Protein AF-S8E9U6-F1 (afdb_monomer_lite)

Radius of gyration: 50.89 Å; chains: 1; bounding box: 115×40×138 Å

Sequence (188 aa):
MSPLFQQHELAPTPMYNSGCGHLYCKDCIESYHLRDPNAGCPTCRAPLMLHYTPSHASATPYTTPRTLPITSFIHNIYATTEADASDRDLQDALSSYALQMPERRALESARQKLHLMNDMQEMLLRENKFNAAVLENLTSQLDVASKALRQVQKHHAQEQEDLAKRIADREHMEAVFSAAQSEMIIRL

Organism: Fomitopsis schrenkii (NCBI:txid2126942)

Secondary structure (DSSP, 8-state):
---SSPPPSS-PPEEEBTTT--EEEHHHHHHHHHH-TT---TTT-----B-------------------HHHHHHHHHHHHTT-HHHHHHHHHHHHHHHHHHHHHHHHHHHHHHHHHHHHHHHHHHHHHHHHHHHHHHHHHHHHHHHHHHHHHHHHHHHHHHHHHHHHHHHHHHHHHHHHHHHHHHT-

Foldseek 3Di:
DDPLDDDDPDDADWWAFPQPGDIDGPVSVVVVCVVPVQQADPVPSGHRPTDDDDDDDDDDDDDDDDDDPPVVVVVVVVVVVVPPVVVVVVVVVVVVVVVCVVVVVVVVVVVVVVVVVVVVVVVVVVVVVVVVVVVVVVVVVVVVVVVVVVVVVVVVVVVVVVVVVVVVVVVVVVVVVVVVVVVVVVVD

pLDDT: mean 77.79, std 20.18, range [31.48, 98.38]

InterPro domains:
  IPR001841 Zinc finger, RING-type [PS50089] (20-45)
  IPR013083 Zinc finger, RING/FYVE/PHD-type [G3DSA:3.30.40.10] (16-53)
  IPR017907 Zinc finger, RING-type, conserved site [PS00518] (20-29)
  IPR018957 Zinc finger, C3HC4 RING-type [PF00097] (18-44)

Structure (mmCIF, N/CA/C/O backbone):
data_AF-S8E9U6-F1
#
_entry.id   AF-S8E9U6-F1
#
loop_
_atom_site.group_PDB
_atom_site.id
_atom_site.type_symbol
_atom_site.label_atom_id
_atom_sit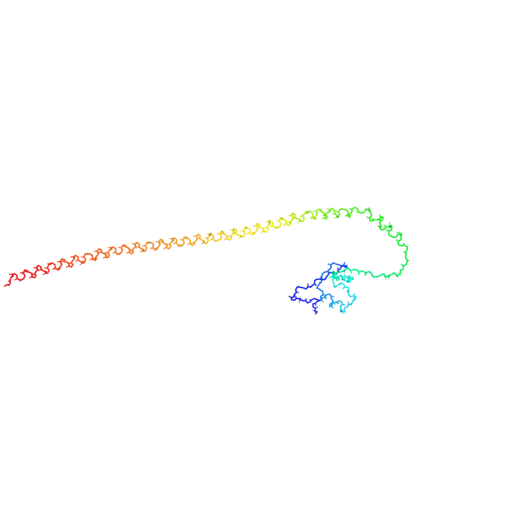e.label_alt_id
_atom_site.label_comp_id
_atom_site.label_asym_id
_atom_site.label_entity_id
_atom_site.label_seq_id
_atom_site.pdbx_PDB_ins_code
_atom_site.Cartn_x
_atom_site.Cartn_y
_atom_site.Cartn_z
_atom_site.occupancy
_atom_site.B_iso_or_equiv
_atom_site.auth_seq_id
_atom_site.auth_comp_id
_atom_site.auth_asym_id
_atom_site.auth_atom_id
_atom_site.pdbx_PDB_model_num
ATOM 1 N N . MET A 1 1 ? -51.393 -24.220 19.233 1.00 41.97 1 MET A N 1
ATOM 2 C CA . MET A 1 1 ? -51.333 -23.282 20.372 1.00 41.97 1 MET A CA 1
ATOM 3 C C . MET A 1 1 ? -50.803 -21.967 19.843 1.00 41.97 1 MET A C 1
ATOM 5 O O . MET A 1 1 ? -49.676 -21.946 19.371 1.00 41.97 1 MET A O 1
ATOM 9 N N . SER A 1 2 ? -51.626 -20.920 19.805 1.00 50.81 2 SER A N 1
ATOM 10 C CA . SER A 1 2 ? -51.162 -19.595 19.378 1.00 50.81 2 SER A CA 1
ATOM 11 C C . SER A 1 2 ? -50.209 -19.034 20.439 1.00 50.81 2 SER A C 1
ATOM 13 O O . SER A 1 2 ? -50.498 -19.209 21.626 1.00 50.81 2 SER A O 1
ATOM 15 N N . PRO A 1 3 ? -49.090 -18.394 20.063 1.00 58.03 3 PRO A N 1
ATOM 16 C CA . PRO A 1 3 ? -48.234 -17.730 21.036 1.00 58.03 3 PRO A CA 1
ATOM 17 C C . PRO A 1 3 ? -49.051 -16.665 21.780 1.00 58.03 3 PRO A C 1
ATOM 19 O O . PRO A 1 3 ? -49.830 -15.936 21.165 1.00 58.03 3 PRO A O 1
ATOM 22 N N . LEU A 1 4 ? -48.899 -16.608 23.108 1.00 59.25 4 LEU A N 1
ATOM 23 C CA . LEU A 1 4 ? -49.615 -15.658 23.973 1.00 59.25 4 LEU A CA 1
ATOM 24 C C . LEU A 1 4 ? -49.301 -14.194 23.626 1.00 59.25 4 LEU A C 1
ATOM 26 O O . LEU A 1 4 ? -50.107 -13.321 23.927 1.00 59.25 4 LEU A O 1
ATOM 30 N N . PHE A 1 5 ? -48.169 -13.938 22.964 1.00 66.38 5 PHE A N 1
ATOM 31 C CA . PHE A 1 5 ? -47.710 -12.607 22.586 1.00 66.38 5 PHE A CA 1
ATOM 32 C C . PHE A 1 5 ? -47.215 -12.609 21.136 1.00 66.38 5 PHE A C 1
ATOM 34 O O . PHE A 1 5 ? -46.463 -13.500 20.734 1.00 66.38 5 PHE A O 1
ATOM 41 N N . GLN A 1 6 ? -47.667 -11.633 20.346 1.00 66.19 6 GLN A N 1
ATOM 42 C CA . GLN A 1 6 ? -47.215 -11.427 18.968 1.00 66.19 6 GLN A CA 1
ATOM 43 C C . GLN A 1 6 ? -45.927 -10.592 18.958 1.00 66.19 6 GLN A C 1
ATOM 45 O O . GLN A 1 6 ? -45.720 -9.745 19.826 1.00 66.19 6 GLN A O 1
ATOM 50 N N . GLN A 1 7 ? -45.045 -10.835 17.985 1.00 66.38 7 GLN A N 1
ATOM 51 C CA . GLN A 1 7 ? -43.898 -9.956 17.750 1.00 66.38 7 GLN A CA 1
ATOM 52 C C . GLN A 1 7 ? -44.392 -8.641 17.137 1.00 66.38 7 GLN A C 1
ATOM 54 O O . GLN A 1 7 ? -45.107 -8.658 16.138 1.00 66.38 7 GLN A O 1
ATOM 59 N N . HIS A 1 8 ? -44.009 -7.516 17.739 1.00 63.91 8 HIS A N 1
ATOM 60 C CA . HIS A 1 8 ? -44.293 -6.180 17.217 1.00 63.91 8 HIS A CA 1
ATOM 61 C C . HIS A 1 8 ? -43.094 -5.681 16.395 1.00 63.91 8 HIS A C 1
ATOM 63 O O . HIS A 1 8 ? -41.955 -5.794 16.843 1.00 63.91 8 HIS A O 1
ATOM 69 N N . GLU A 1 9 ? -43.342 -5.120 15.207 1.00 62.09 9 GLU A N 1
ATOM 70 C CA . GLU A 1 9 ? -42.299 -4.554 14.326 1.00 62.09 9 GLU A CA 1
ATOM 71 C C . GLU A 1 9 ? -41.737 -3.212 14.838 1.00 62.09 9 GLU A C 1
ATOM 73 O O . GLU A 1 9 ? -40.633 -2.814 14.473 1.00 62.09 9 GLU A O 1
ATOM 78 N N . LEU A 1 10 ? -42.478 -2.519 15.708 1.00 65.75 10 LEU A N 1
ATOM 79 C CA . LEU A 1 10 ? -42.097 -1.248 16.330 1.00 65.75 10 LEU A CA 1
ATOM 80 C C . LEU A 1 10 ? -41.843 -1.443 17.825 1.00 65.75 10 LEU A C 1
ATOM 82 O O . LEU A 1 10 ? -42.477 -2.298 18.438 1.00 65.75 10 LEU A O 1
ATOM 86 N N . ALA A 1 11 ? -40.959 -0.622 18.409 1.00 62.78 11 ALA A N 1
ATOM 87 C CA . ALA A 1 11 ? -40.662 -0.625 19.843 1.00 62.78 11 ALA A CA 1
ATOM 88 C C . ALA A 1 11 ? -41.959 -0.399 20.650 1.00 62.78 11 ALA A C 1
ATOM 90 O O . ALA A 1 11 ? -42.477 0.721 20.678 1.00 62.78 11 ALA A O 1
ATOM 91 N N . PRO A 1 12 ? -42.520 -1.447 21.272 1.00 70.00 12 PRO A N 1
ATOM 92 C CA . PRO A 1 12 ? -43.845 -1.372 21.860 1.00 70.00 12 PRO A CA 1
ATOM 93 C C . PRO A 1 12 ? -43.785 -0.639 23.198 1.00 70.00 12 PRO A C 1
ATOM 95 O O . PRO A 1 12 ? -42.792 -0.724 23.923 1.00 70.00 12 PRO A O 1
ATOM 98 N N . THR A 1 13 ? -44.859 0.064 23.557 1.00 75.75 13 THR A N 1
ATOM 99 C CA . THR A 1 13 ? -44.927 0.750 24.850 1.00 75.75 13 THR A CA 1
ATOM 100 C C . THR A 1 13 ? -44.944 -0.287 25.977 1.00 75.75 13 THR A C 1
ATOM 102 O O . THR A 1 13 ? -45.856 -1.124 26.013 1.00 75.75 13 THR A O 1
ATOM 105 N N . PRO A 1 14 ? -43.959 -0.271 26.892 1.00 81.19 14 PRO A N 1
ATOM 106 C CA . PRO A 1 14 ? -43.935 -1.213 27.994 1.00 81.19 14 PRO A CA 1
ATOM 107 C C . PRO A 1 14 ? -44.959 -0.806 29.062 1.00 81.19 14 PRO A C 1
ATOM 109 O O . PRO A 1 14 ? -45.086 0.365 29.414 1.00 81.19 14 PRO A O 1
ATOM 112 N N . MET A 1 15 ? -45.673 -1.786 29.602 1.00 78.75 15 MET A N 1
ATOM 113 C CA . MET A 1 15 ? -46.541 -1.674 30.765 1.00 78.75 15 MET A CA 1
ATOM 114 C C . MET A 1 15 ? -45.994 -2.523 31.899 1.00 78.75 15 MET A C 1
ATOM 116 O O . MET A 1 15 ? -45.644 -3.687 31.713 1.00 78.75 15 MET A O 1
ATOM 120 N N . TYR A 1 16 ? -45.966 -1.937 33.086 1.00 78.69 16 TYR A N 1
ATOM 121 C CA . TYR A 1 16 ? -45.485 -2.567 34.305 1.00 78.69 16 TYR A CA 1
ATOM 122 C C . TYR A 1 16 ? -46.663 -2.866 35.235 1.00 78.69 16 TYR A C 1
ATOM 124 O O . TYR A 1 16 ? -47.451 -1.968 35.539 1.00 78.69 16 TYR A O 1
ATOM 132 N N . ASN A 1 17 ? -46.788 -4.113 35.700 1.00 80.69 17 ASN A N 1
ATOM 133 C CA . ASN A 1 17 ? -47.744 -4.450 36.756 1.00 80.69 17 ASN A CA 1
ATOM 134 C C . ASN A 1 17 ? -47.101 -4.228 38.131 1.00 80.69 17 ASN A C 1
ATOM 136 O O . ASN A 1 17 ? -46.227 -5.000 38.536 1.00 80.69 17 ASN A O 1
ATOM 140 N N . SER A 1 18 ? -47.571 -3.229 38.881 1.00 73.62 18 SER A N 1
ATOM 141 C CA . SER A 1 18 ? -47.045 -2.923 40.218 1.00 73.62 18 SER A CA 1
ATOM 142 C C . SER A 1 18 ? -47.360 -3.992 41.262 1.00 73.62 18 SER A C 1
ATOM 144 O O . SER A 1 18 ? -46.660 -4.076 42.265 1.00 73.62 18 SER A O 1
ATOM 146 N N . GLY A 1 19 ? -48.345 -4.859 41.008 1.00 74.00 19 GLY A N 1
ATOM 147 C CA . GLY A 1 19 ? -48.675 -5.972 41.898 1.00 74.00 19 GLY A CA 1
ATOM 148 C C . GLY A 1 19 ? -47.674 -7.132 41.868 1.00 74.00 19 GLY A C 1
ATOM 149 O O . GLY A 1 19 ? -47.680 -7.953 42.781 1.00 74.00 19 GLY A O 1
ATOM 150 N N . CYS A 1 20 ? -46.831 -7.245 40.832 1.00 82.50 20 CYS A N 1
ATOM 151 C CA . CYS A 1 20 ? -45.906 -8.381 40.702 1.00 82.50 20 CYS A CA 1
ATOM 152 C C . CYS A 1 20 ? -44.569 -8.094 40.010 1.00 82.50 20 CYS A C 1
ATOM 154 O O . CYS A 1 20 ? -43.768 -9.010 39.863 1.00 82.50 20 CYS A O 1
ATOM 156 N N . GLY A 1 21 ? -44.329 -6.874 39.533 1.00 79.44 21 GLY A N 1
ATOM 157 C CA . GLY A 1 21 ? -43.043 -6.498 38.946 1.00 79.44 21 GLY A CA 1
ATOM 158 C C . GLY A 1 21 ? -42.799 -6.959 37.507 1.00 79.44 21 GLY A C 1
ATOM 159 O O . GLY A 1 21 ? -41.692 -6.809 36.998 1.00 79.44 21 GLY A O 1
ATOM 160 N N . HIS A 1 22 ? -43.807 -7.518 36.835 1.00 84.44 22 HIS A N 1
ATOM 161 C CA . HIS A 1 22 ? -43.655 -8.032 35.474 1.00 84.44 22 HIS A CA 1
ATOM 162 C C . HIS A 1 22 ? -43.947 -6.955 34.422 1.00 84.44 22 HIS A C 1
ATOM 164 O O . HIS A 1 22 ? -44.848 -6.128 34.595 1.00 84.44 22 HIS A O 1
ATOM 170 N N . LEU A 1 23 ? -43.182 -7.001 33.328 1.00 83.12 23 LEU A N 1
ATOM 171 C CA . LEU A 1 23 ? -43.248 -6.063 32.211 1.00 83.12 23 LEU A CA 1
ATOM 172 C C . LEU A 1 23 ? -43.884 -6.726 30.984 1.00 83.12 23 LEU A C 1
ATOM 174 O O . LEU A 1 23 ? -43.508 -7.837 30.611 1.00 83.12 23 LEU A O 1
ATOM 178 N N . TYR A 1 24 ? -44.806 -6.023 30.335 1.00 83.62 24 TYR A N 1
ATOM 179 C CA . TYR A 1 24 ? -45.533 -6.483 29.153 1.00 83.62 24 TYR A CA 1
ATOM 180 C C . TYR A 1 24 ? -45.583 -5.392 28.090 1.00 83.62 24 TYR A C 1
ATOM 182 O O . TYR A 1 24 ? -45.435 -4.218 28.405 1.00 83.62 24 TYR A O 1
ATOM 190 N N . CYS A 1 25 ? -45.859 -5.740 26.835 1.00 83.19 25 CYS A N 1
ATOM 191 C CA . CYS A 1 25 ? -46.352 -4.732 25.896 1.00 83.19 25 CYS A CA 1
ATOM 192 C C . CYS A 1 25 ? -47.770 -4.326 26.278 1.00 83.19 25 CYS A C 1
ATOM 194 O O . CYS A 1 25 ? -48.583 -5.190 26.617 1.00 83.19 25 CYS A O 1
ATOM 196 N N . LYS A 1 26 ? -48.073 -3.036 26.135 1.00 81.50 26 LYS A N 1
ATOM 197 C CA . LYS A 1 26 ? -49.412 -2.481 26.331 1.00 81.50 26 LYS A CA 1
ATOM 198 C C . LYS A 1 26 ? -50.490 -3.250 25.561 1.00 81.50 26 LYS A C 1
ATOM 200 O O . LYS A 1 26 ? -51.396 -3.809 26.167 1.00 81.50 26 LYS A O 1
ATOM 205 N N . ASP A 1 27 ? -50.336 -3.368 24.247 1.00 79.62 27 ASP A N 1
ATOM 206 C CA . ASP A 1 27 ? -51.357 -3.979 23.385 1.00 79.62 27 ASP A CA 1
ATOM 207 C C . ASP A 1 27 ? -51.559 -5.475 23.699 1.00 79.62 27 ASP A C 1
ATOM 209 O O . ASP A 1 27 ? -52.668 -6.015 23.660 1.00 79.62 27 ASP A O 1
ATOM 213 N N . CYS A 1 28 ? -50.477 -6.156 24.085 1.00 82.56 28 CYS A N 1
ATOM 214 C CA . CYS A 1 28 ? -50.496 -7.554 24.505 1.00 82.56 28 CYS A CA 1
ATOM 215 C C . CYS A 1 28 ? -51.238 -7.767 25.828 1.00 82.56 28 CYS A C 1
ATOM 217 O O . CYS A 1 28 ? -52.019 -8.710 25.945 1.00 82.56 28 CYS A O 1
ATOM 219 N N . ILE A 1 29 ? -51.006 -6.918 26.834 1.00 83.31 29 ILE A N 1
ATOM 220 C CA . ILE A 1 29 ? -51.677 -7.076 28.128 1.00 83.31 29 ILE A CA 1
ATOM 221 C C . ILE A 1 29 ? -53.138 -6.618 28.066 1.00 83.31 29 ILE A C 1
ATOM 223 O O . ILE A 1 29 ? -53.997 -7.254 28.673 1.00 83.31 29 ILE A O 1
ATOM 227 N N . GLU A 1 30 ? -53.445 -5.588 27.271 1.00 81.38 30 GLU A N 1
ATOM 228 C CA . GLU A 1 30 ? -54.819 -5.143 27.020 1.00 81.38 30 GLU A CA 1
ATOM 229 C C . GLU A 1 30 ? -55.620 -6.226 26.279 1.00 81.38 30 GLU A C 1
ATOM 231 O O . GLU A 1 30 ? -56.712 -6.590 26.715 1.00 81.38 30 GLU A O 1
ATOM 236 N N . SER A 1 31 ? -55.066 -6.833 25.222 1.00 81.25 31 SER A N 1
ATOM 237 C CA . SER A 1 31 ? -55.732 -7.934 24.505 1.00 81.25 31 SER A CA 1
ATOM 238 C C . SER A 1 31 ? -55.901 -9.201 25.351 1.00 81.25 31 SER A C 1
ATOM 240 O O . SER A 1 31 ? -56.904 -9.903 25.204 1.00 81.25 31 SER A O 1
ATOM 242 N N . TYR A 1 32 ? -54.967 -9.484 26.262 1.00 83.12 32 TYR A N 1
ATOM 243 C CA . TYR A 1 32 ? -55.097 -10.562 27.242 1.00 83.12 32 TYR A CA 1
ATOM 244 C C . TYR A 1 32 ? -56.232 -10.285 28.242 1.00 83.12 32 TYR A C 1
ATOM 246 O O . TYR A 1 32 ? -57.100 -11.135 28.435 1.00 83.12 32 TYR A O 1
ATOM 254 N N . HIS A 1 33 ? -56.285 -9.076 28.809 1.00 79.81 33 HIS A N 1
ATOM 255 C CA . HIS A 1 33 ? -57.324 -8.672 29.763 1.00 79.81 33 HIS A CA 1
ATOM 256 C C . HIS A 1 33 ? -58.719 -8.591 29.119 1.00 79.81 33 HIS A C 1
ATOM 258 O O . HIS A 1 33 ? -59.725 -8.868 29.770 1.00 79.81 33 HIS A O 1
ATOM 264 N N . LEU A 1 34 ? -58.806 -8.232 27.835 1.00 78.50 34 LEU A N 1
ATOM 265 C CA . LEU A 1 34 ? -60.071 -8.234 27.092 1.00 78.50 34 LEU A CA 1
ATOM 266 C C . LEU A 1 34 ? -60.651 -9.644 26.914 1.00 78.50 34 LEU A C 1
ATOM 268 O O . LEU A 1 34 ? -61.867 -9.787 26.809 1.00 78.50 34 LEU A O 1
ATOM 272 N N . ARG A 1 35 ? -59.806 -10.683 26.874 1.00 80.69 35 ARG A N 1
ATOM 273 C CA . ARG A 1 35 ? -60.263 -12.078 26.772 1.00 80.69 35 ARG A CA 1
ATOM 274 C C . ARG A 1 35 ? -60.741 -12.629 28.108 1.00 80.69 35 ARG A C 1
ATOM 276 O O . ARG A 1 35 ? -61.691 -13.405 28.119 1.00 80.69 35 ARG A O 1
ATOM 283 N N . ASP A 1 36 ? -60.091 -12.244 29.202 1.00 78.38 36 ASP A N 1
ATOM 284 C CA . ASP A 1 36 ? -60.484 -12.647 30.549 1.00 78.38 36 ASP A CA 1
ATOM 285 C C . ASP A 1 36 ? -60.146 -11.543 31.572 1.00 78.38 36 ASP A C 1
ATOM 287 O O . ASP A 1 36 ? -58.989 -11.412 31.988 1.00 78.38 36 ASP A O 1
ATOM 291 N N . PRO A 1 37 ? -61.154 -10.761 32.014 1.00 74.94 37 PRO A N 1
ATOM 292 C CA . PRO A 1 37 ? -60.969 -9.683 32.984 1.00 74.94 37 PRO A CA 1
ATOM 293 C C . PRO A 1 37 ? -60.481 -10.150 34.360 1.00 74.94 37 PRO A C 1
ATOM 295 O O . PRO A 1 37 ? -60.007 -9.336 35.147 1.00 74.94 37 PRO A O 1
ATOM 298 N N . ASN A 1 38 ? -60.599 -11.447 34.662 1.00 75.94 38 ASN A N 1
ATOM 299 C CA . ASN A 1 38 ? -60.242 -12.023 35.955 1.00 75.94 38 ASN A CA 1
ATOM 300 C C . ASN A 1 38 ? -58.946 -12.847 35.908 1.00 75.94 38 ASN A C 1
ATOM 302 O O . ASN A 1 38 ? -58.520 -13.365 36.940 1.00 75.94 38 ASN A O 1
ATOM 306 N N . ALA A 1 39 ? -58.293 -12.966 34.746 1.00 75.38 39 ALA A N 1
ATOM 307 C CA . ALA A 1 39 ? -57.132 -13.843 34.572 1.00 75.38 39 ALA A CA 1
ATOM 308 C C . ALA A 1 39 ? -55.866 -13.384 35.317 1.00 75.38 39 ALA A C 1
ATOM 310 O O . ALA A 1 39 ? -54.894 -14.142 35.409 1.00 75.38 39 ALA A O 1
ATOM 311 N N . GLY A 1 40 ? -55.863 -12.162 35.857 1.00 80.38 40 GLY A N 1
ATOM 312 C CA . GLY A 1 40 ? -54.707 -11.589 36.534 1.00 80.38 40 GLY A CA 1
ATOM 313 C C . GLY A 1 40 ? -53.472 -11.546 35.629 1.00 80.38 40 GLY A C 1
ATOM 314 O O . GLY A 1 40 ? -53.541 -11.588 34.405 1.00 80.38 40 GLY A O 1
ATOM 315 N N . CYS A 1 41 ? -52.306 -11.440 36.243 1.00 84.12 41 CYS A N 1
ATOM 316 C CA . CYS A 1 41 ? -51.018 -11.425 35.572 1.00 84.12 41 CYS A CA 1
ATOM 317 C C . CYS A 1 41 ? -50.782 -12.721 34.761 1.00 84.12 41 CYS A C 1
ATOM 319 O O . CYS A 1 41 ? -50.813 -13.802 35.351 1.00 84.12 41 CYS A O 1
ATOM 321 N N . PRO A 1 42 ? -50.452 -12.659 33.456 1.00 82.81 42 PRO A N 1
ATOM 322 C CA . PRO A 1 42 ? -50.154 -13.853 32.657 1.00 82.81 42 PRO A CA 1
ATOM 323 C C . PRO A 1 42 ? -49.015 -14.710 33.226 1.00 82.81 42 PRO A C 1
ATOM 325 O O . PRO A 1 42 ? -48.993 -15.923 33.034 1.00 82.81 42 PRO A O 1
ATOM 328 N N . THR A 1 43 ? -48.065 -14.083 33.927 1.00 82.69 43 THR A N 1
ATOM 329 C CA . THR A 1 43 ? -46.874 -14.763 34.453 1.00 82.69 43 THR A CA 1
ATOM 330 C C . THR A 1 43 ? -47.117 -15.392 35.824 1.00 82.69 43 THR A C 1
ATOM 332 O O . THR A 1 43 ? -46.652 -16.497 36.082 1.00 82.69 43 THR A O 1
ATOM 335 N N . CYS A 1 44 ? -47.832 -14.706 36.719 1.00 82.38 44 CYS A N 1
ATOM 336 C CA . CYS A 1 44 ? -47.936 -15.119 38.125 1.00 82.38 44 CYS A CA 1
ATOM 337 C C . CYS A 1 44 ? -49.350 -15.045 38.715 1.00 82.38 44 CYS A C 1
ATOM 339 O O . CYS A 1 44 ? -49.519 -15.265 39.910 1.00 82.38 44 CYS A O 1
ATOM 341 N N . ARG A 1 45 ? -50.361 -14.710 37.904 1.00 82.75 45 ARG A N 1
ATOM 342 C CA . ARG A 1 45 ? -51.786 -14.587 38.272 1.00 82.75 45 ARG A CA 1
ATOM 343 C C . ARG A 1 45 ? -52.113 -13.577 39.377 1.00 82.75 45 ARG A C 1
ATOM 345 O O . ARG A 1 45 ? -53.252 -13.514 39.826 1.00 82.75 45 ARG A O 1
ATOM 352 N N . ALA A 1 46 ? -51.149 -12.756 39.792 1.00 80.44 46 ALA A N 1
ATOM 353 C CA . ALA A 1 46 ? -51.395 -11.633 40.691 1.00 80.44 46 ALA A CA 1
ATOM 354 C C . ALA A 1 46 ? -52.400 -10.641 40.069 1.00 80.44 46 ALA A C 1
ATOM 356 O O . ALA A 1 46 ? -52.437 -10.523 38.840 1.00 80.44 46 ALA A O 1
ATOM 357 N N . PRO A 1 47 ? -53.180 -9.896 40.872 1.00 76.56 47 PRO A N 1
ATOM 358 C CA . PRO A 1 47 ? -54.074 -8.863 40.360 1.00 76.56 47 PRO A CA 1
ATOM 359 C C . PRO A 1 47 ? -53.333 -7.878 39.447 1.00 76.56 47 PRO A C 1
ATOM 361 O O . PRO A 1 47 ? -52.191 -7.494 39.718 1.00 76.56 47 PRO A O 1
ATOM 364 N N . LEU A 1 48 ? -53.970 -7.485 38.344 1.00 71.00 48 LEU A N 1
ATOM 365 C CA . LEU A 1 48 ? -53.421 -6.486 37.432 1.00 71.00 48 LEU A CA 1
ATOM 366 C C . LEU A 1 48 ? -53.688 -5.094 38.011 1.00 71.00 48 LEU A C 1
ATOM 368 O O . LEU A 1 48 ? -54.786 -4.560 37.891 1.00 71.00 48 LEU A O 1
ATOM 372 N N . MET A 1 49 ? -52.674 -4.515 38.651 1.00 67.94 49 MET A N 1
ATOM 373 C CA . MET A 1 49 ? -52.660 -3.112 39.069 1.00 67.94 49 MET A CA 1
ATOM 374 C C . MET A 1 49 ? -51.825 -2.343 38.046 1.00 67.94 49 MET A C 1
ATOM 376 O O . MET A 1 49 ? -50.616 -2.159 38.187 1.00 67.94 49 MET A O 1
ATOM 380 N N . LEU A 1 50 ? -52.468 -1.980 36.936 1.00 62.88 50 LEU A N 1
ATOM 381 C CA . LEU A 1 50 ? -51.823 -1.251 35.850 1.00 62.88 50 LEU A CA 1
ATOM 382 C C . LEU A 1 50 ? -51.835 0.243 36.179 1.00 62.88 50 LEU A C 1
ATOM 384 O O . LEU A 1 50 ? -52.889 0.878 36.177 1.00 62.88 50 LEU A O 1
ATOM 388 N N . HIS A 1 51 ? -50.663 0.827 36.428 1.00 53.97 51 HIS A N 1
ATOM 389 C CA . HIS A 1 51 ? -50.537 2.279 36.432 1.00 53.97 51 HIS A CA 1
ATOM 390 C C . HIS A 1 51 ? -50.420 2.759 34.989 1.00 53.97 51 HIS A C 1
ATOM 392 O O . HIS A 1 51 ? -49.381 2.621 34.346 1.00 53.97 51 HIS A O 1
ATOM 398 N N . TYR A 1 52 ? -51.500 3.344 34.484 1.00 44.16 52 TYR A N 1
ATOM 399 C CA . TYR A 1 52 ? -51.388 4.294 33.390 1.00 44.16 52 TYR A CA 1
ATOM 400 C C . TYR A 1 52 ? -50.604 5.492 33.929 1.00 44.16 52 TYR A C 1
ATOM 402 O O . TYR A 1 52 ? -51.005 6.093 34.923 1.00 44.16 52 TYR A O 1
ATOM 410 N N . THR A 1 53 ? -49.495 5.850 33.292 1.00 37.34 53 THR A N 1
ATOM 411 C CA . THR A 1 53 ? -48.854 7.144 33.532 1.00 37.34 53 THR A CA 1
ATOM 412 C C . THR A 1 53 ? -49.342 8.150 32.491 1.00 37.34 53 THR A C 1
ATOM 414 O O . THR A 1 53 ? -48.726 8.273 31.431 1.00 37.34 53 THR A O 1
ATOM 417 N N . PRO A 1 54 ? -50.404 8.923 32.755 1.00 35.34 54 PRO A N 1
ATOM 418 C CA . PRO A 1 54 ? -50.475 10.291 32.310 1.00 35.34 54 PRO A CA 1
ATOM 419 C C . PRO A 1 54 ? -49.976 11.170 33.457 1.00 35.34 54 PRO A C 1
ATOM 421 O O . PRO A 1 54 ? -50.507 11.159 34.566 1.00 35.34 54 PRO A O 1
ATOM 424 N N . SER A 1 55 ? -48.934 11.943 33.178 1.00 43.91 55 SER A N 1
ATOM 425 C CA . SER A 1 55 ? -48.646 13.138 33.962 1.00 43.91 55 SER A CA 1
ATOM 426 C C . SER A 1 55 ? -49.895 14.024 33.938 1.00 43.91 55 SER A C 1
ATOM 428 O O . SER A 1 55 ? -50.291 14.444 32.857 1.00 43.91 55 SER A O 1
ATOM 430 N N . HIS A 1 56 ? -50.561 14.208 35.080 1.00 35.66 56 HIS A N 1
ATOM 431 C CA . HIS A 1 56 ? -51.203 15.441 35.557 1.00 35.66 56 HIS A CA 1
ATOM 432 C C . HIS A 1 56 ? -52.017 15.161 36.830 1.00 35.66 56 HIS A C 1
ATOM 434 O O . HIS A 1 56 ? -52.471 14.052 37.094 1.00 35.66 56 HIS A O 1
ATOM 440 N N . ALA A 1 57 ? -52.118 16.197 37.655 1.00 37.06 57 ALA A N 1
ATOM 441 C CA . ALA A 1 57 ? -52.620 16.175 39.013 1.00 37.06 57 ALA A CA 1
ATOM 442 C C . ALA A 1 57 ? -54.124 15.869 39.149 1.00 37.06 57 ALA A C 1
ATOM 444 O O . ALA A 1 57 ? -54.924 16.178 38.269 1.00 37.06 57 ALA A O 1
ATOM 445 N N . SER A 1 58 ? -54.451 15.440 40.372 1.00 34.72 58 SER A N 1
ATOM 446 C CA . SER A 1 58 ? -55.653 15.787 41.143 1.00 34.72 58 SER A CA 1
ATOM 447 C C . SER A 1 58 ? -56.794 14.773 41.248 1.00 34.72 58 SER A C 1
ATOM 449 O O . SER A 1 58 ? -57.370 14.311 40.273 1.00 34.72 58 SER A O 1
ATOM 451 N N . ALA A 1 59 ? -57.189 14.653 42.519 1.00 31.83 59 ALA A N 1
ATOM 452 C CA . ALA A 1 59 ? -58.513 14.384 43.066 1.00 31.83 59 ALA A CA 1
ATOM 453 C C . ALA A 1 59 ? -58.952 12.919 43.230 1.00 31.83 59 ALA A C 1
ATOM 455 O O . ALA A 1 59 ? -59.253 12.184 42.297 1.00 31.83 59 ALA A O 1
ATOM 456 N N . THR A 1 60 ? -59.050 12.570 44.512 1.00 38.75 60 THR A N 1
ATOM 457 C CA . THR A 1 60 ? -59.855 11.497 45.097 1.00 38.75 60 THR A CA 1
ATOM 458 C C . THR A 1 60 ? -61.331 11.606 44.678 1.00 38.75 60 THR A C 1
ATOM 460 O O . THR A 1 60 ? -61.794 12.673 44.270 1.00 38.75 60 THR A O 1
ATOM 463 N N . PRO A 1 61 ? -62.114 10.529 44.858 1.00 41.22 61 PRO A N 1
ATOM 464 C CA . PRO A 1 61 ? -63.059 10.595 45.970 1.00 41.22 61 PRO A CA 1
ATOM 465 C C . PRO A 1 61 ? -63.180 9.297 46.781 1.00 41.22 61 PRO A C 1
ATOM 467 O O . PRO A 1 61 ? -62.994 8.182 46.306 1.00 41.22 61 PRO A O 1
ATOM 470 N N . TYR A 1 62 ? -63.517 9.513 48.049 1.00 36.97 62 TYR A N 1
ATOM 471 C CA . TYR A 1 62 ? -63.825 8.545 49.095 1.00 36.97 62 TYR A CA 1
ATOM 472 C C . TYR A 1 62 ? -64.951 7.562 48.740 1.00 36.97 62 TYR A C 1
ATOM 474 O O . TYR A 1 62 ? -65.948 7.940 48.131 1.00 36.97 62 TYR A O 1
ATOM 482 N N . THR A 1 63 ? -64.869 6.348 49.292 1.00 31.48 63 THR A N 1
ATOM 483 C CA . THR A 1 63 ? -66.034 5.590 49.787 1.00 31.48 63 THR A CA 1
ATOM 484 C C . THR A 1 63 ? -65.588 4.584 50.859 1.00 31.48 63 THR A C 1
ATOM 486 O O . THR A 1 63 ? -64.947 3.579 50.577 1.00 31.48 63 THR A O 1
ATOM 489 N N . THR A 1 64 ? -65.917 4.868 52.118 1.00 41.56 64 THR A N 1
ATOM 490 C CA . THR A 1 64 ? -66.024 3.897 53.229 1.00 41.56 64 THR A CA 1
ATOM 491 C C . THR A 1 64 ? -67.468 3.359 53.255 1.00 41.56 64 THR A C 1
ATOM 493 O O . THR A 1 64 ? -68.352 4.112 52.836 1.00 41.56 64 THR A O 1
ATOM 496 N N . PRO A 1 65 ? -67.774 2.120 53.730 1.00 44.34 65 PRO A N 1
ATOM 497 C CA . PRO A 1 65 ? -67.646 1.796 55.165 1.00 44.34 65 PRO A CA 1
ATOM 498 C C . PRO A 1 65 ? -67.470 0.300 55.559 1.00 44.34 65 PRO A C 1
ATOM 500 O O . PRO A 1 65 ? -68.189 -0.576 55.089 1.00 44.34 65 PRO A O 1
ATOM 503 N N . ARG A 1 66 ? -66.653 0.018 56.586 1.00 34.62 66 ARG A N 1
ATOM 504 C CA . ARG A 1 66 ? -67.082 -0.772 57.765 1.00 34.62 66 ARG A CA 1
ATOM 505 C C . ARG A 1 66 ? -66.054 -0.681 58.895 1.00 34.62 66 ARG A C 1
ATOM 507 O O . ARG A 1 66 ? -64.856 -0.832 58.700 1.00 34.62 66 ARG A O 1
ATOM 514 N N . THR A 1 67 ? -66.577 -0.392 60.074 1.00 48.56 67 THR A N 1
ATOM 515 C CA . THR A 1 67 ? -65.912 -0.085 61.338 1.00 48.56 67 THR A CA 1
ATOM 516 C C . THR A 1 67 ? -65.308 -1.315 62.017 1.00 48.56 67 THR A C 1
ATOM 518 O O . THR A 1 67 ? -66.042 -2.198 62.455 1.00 48.56 67 THR A O 1
ATOM 521 N N . LEU A 1 68 ? -63.991 -1.303 62.208 1.00 44.16 68 LEU A N 1
ATOM 522 C CA . LEU A 1 68 ? -63.297 -1.899 63.355 1.00 44.16 68 LEU A CA 1
ATOM 523 C C . LEU A 1 68 ? -62.368 -0.811 63.920 1.00 44.16 68 LEU A C 1
ATOM 525 O O . LEU A 1 68 ? -61.926 0.038 63.144 1.00 44.16 68 LEU A O 1
ATOM 529 N N . PRO A 1 69 ? -62.112 -0.750 65.239 1.00 45.38 69 PRO A N 1
ATOM 530 C CA . PRO A 1 69 ? -61.342 0.336 65.835 1.00 45.38 69 PRO A CA 1
ATOM 531 C C . PRO A 1 69 ? -59.879 0.241 65.383 1.00 45.38 69 PRO A C 1
ATOM 533 O O . PRO A 1 69 ? -59.065 -0.489 65.940 1.00 45.38 69 PRO A O 1
ATOM 536 N N . ILE A 1 70 ? -59.569 1.006 64.337 1.00 48.06 70 ILE A N 1
ATOM 537 C CA . ILE A 1 70 ? -58.273 1.130 63.656 1.00 48.06 70 ILE A CA 1
ATOM 538 C C . ILE A 1 70 ? -57.138 1.528 64.623 1.00 48.06 70 ILE A C 1
ATOM 540 O O . ILE A 1 70 ? -55.963 1.296 64.346 1.00 48.06 70 ILE A O 1
ATOM 544 N N . THR A 1 71 ? -57.473 2.066 65.797 1.00 51.38 71 THR A N 1
ATOM 545 C CA . THR A 1 71 ? -56.501 2.570 66.766 1.00 51.38 71 THR A CA 1
ATOM 546 C C . THR A 1 71 ? -55.649 1.481 67.417 1.00 51.38 71 THR A C 1
ATOM 548 O O . THR A 1 71 ? -54.496 1.765 67.712 1.00 51.38 71 THR A O 1
ATOM 551 N N . SER A 1 72 ? -56.127 0.239 67.597 1.00 45.59 72 SER A N 1
ATOM 552 C CA . SER A 1 72 ? -55.314 -0.806 68.257 1.00 45.59 72 SER A CA 1
ATOM 553 C C . SER A 1 72 ? -54.398 -1.576 67.300 1.00 45.59 72 SER A C 1
ATOM 555 O O . SER A 1 72 ? -53.375 -2.103 67.729 1.00 45.59 72 SER A O 1
ATOM 557 N N . PHE A 1 73 ? -54.740 -1.646 66.010 1.00 46.81 73 PHE A N 1
ATOM 558 C CA . PHE A 1 73 ? -53.927 -2.339 65.004 1.00 46.81 73 PHE A CA 1
ATOM 559 C C . PHE A 1 73 ? -52.809 -1.435 64.471 1.00 46.81 73 PHE A C 1
ATOM 561 O O . PHE A 1 73 ? -51.670 -1.876 64.352 1.00 46.81 73 PHE A O 1
ATOM 568 N N . ILE A 1 74 ? -53.100 -0.145 64.250 1.00 50.31 74 ILE A N 1
ATOM 569 C CA . ILE A 1 74 ? -52.087 0.834 63.827 1.00 50.31 74 ILE A CA 1
ATOM 570 C C . ILE A 1 74 ? -51.024 1.026 64.911 1.00 50.31 74 ILE A C 1
ATOM 572 O O . ILE A 1 74 ? -49.841 1.057 64.591 1.00 50.31 74 ILE A O 1
ATOM 576 N N . HIS A 1 75 ? -51.412 1.073 66.190 1.00 50.06 75 HIS A N 1
ATOM 577 C CA . HIS A 1 75 ? -50.440 1.236 67.274 1.00 50.06 75 HIS A CA 1
ATOM 578 C C . HIS A 1 75 ? -49.504 0.028 67.425 1.00 50.06 75 HIS A C 1
ATOM 580 O O . HIS A 1 75 ? -48.366 0.200 67.851 1.00 50.06 75 HIS A O 1
ATOM 586 N N . ASN A 1 76 ? -49.962 -1.172 67.047 1.00 48.47 76 ASN A N 1
ATOM 587 C CA . ASN A 1 76 ? -49.150 -2.386 67.076 1.00 48.47 76 ASN A CA 1
ATOM 588 C C . ASN A 1 76 ? -48.201 -2.459 65.873 1.00 48.47 76 ASN A C 1
ATOM 590 O O . ASN A 1 76 ? -47.050 -2.829 66.051 1.00 48.47 76 ASN A O 1
ATOM 594 N N . ILE A 1 77 ? -48.645 -2.033 64.682 1.00 48.78 77 ILE A N 1
ATOM 595 C CA . ILE A 1 77 ? -47.780 -1.946 63.495 1.00 48.78 77 ILE A CA 1
ATOM 596 C C . ILE A 1 77 ? -46.674 -0.913 63.721 1.00 48.78 77 ILE A C 1
ATOM 598 O O . ILE A 1 77 ? -45.508 -1.257 63.558 1.00 48.78 77 ILE A O 1
ATOM 602 N N . TYR A 1 78 ? -47.015 0.300 64.177 1.00 45.59 78 TYR A N 1
ATOM 603 C CA . TYR A 1 78 ? -46.020 1.343 64.461 1.00 45.59 78 TYR A CA 1
ATOM 604 C C . TYR A 1 78 ? -45.031 0.923 65.559 1.00 45.59 78 TYR A C 1
ATOM 606 O O . TYR A 1 78 ? -43.833 1.149 65.415 1.00 45.59 78 TYR A O 1
ATOM 614 N N . ALA A 1 79 ? -45.500 0.242 66.612 1.00 49.09 79 ALA A N 1
ATOM 615 C CA . ALA A 1 79 ? -44.627 -0.256 67.677 1.00 49.09 79 ALA A CA 1
ATOM 616 C C . ALA A 1 79 ? -43.694 -1.395 67.220 1.00 49.09 79 ALA A C 1
ATOM 618 O O . ALA A 1 79 ? -42.602 -1.534 67.765 1.00 49.09 79 ALA A O 1
ATOM 619 N N . THR A 1 80 ? -44.087 -2.194 66.220 1.00 47.47 80 THR A N 1
ATOM 620 C CA . THR A 1 80 ? -43.216 -3.228 65.631 1.00 47.47 80 THR A CA 1
ATOM 621 C C . THR A 1 80 ? -42.285 -2.706 64.536 1.00 47.47 80 THR A C 1
ATOM 623 O O . THR A 1 80 ? -41.235 -3.298 64.325 1.00 47.47 80 THR A O 1
ATOM 626 N N . THR A 1 81 ? -42.616 -1.600 63.860 1.00 48.44 81 THR A N 1
ATOM 627 C CA . THR A 1 81 ? -41.767 -1.028 62.797 1.00 48.44 81 THR A CA 1
ATOM 628 C C . THR A 1 81 ? -40.652 -0.122 63.317 1.00 48.44 81 THR A C 1
ATOM 630 O O . THR A 1 81 ? -39.687 0.117 62.604 1.00 48.44 81 THR A O 1
ATOM 633 N N . GLU A 1 82 ? -40.738 0.377 64.554 1.00 48.97 82 GLU A N 1
ATOM 634 C CA . GLU A 1 82 ? -39.687 1.232 65.136 1.00 48.97 82 GLU A CA 1
ATOM 635 C C . GLU A 1 82 ? -38.472 0.454 65.684 1.00 48.97 82 GLU A C 1
ATOM 637 O O . GLU A 1 82 ? -37.550 1.058 66.233 1.00 48.97 82 GLU A O 1
ATOM 642 N N . ALA A 1 83 ? -38.423 -0.872 65.508 1.00 50.81 83 ALA A N 1
ATOM 643 C CA . ALA A 1 83 ? -37.357 -1.716 66.053 1.00 50.81 83 ALA A CA 1
ATOM 644 C C . ALA A 1 83 ? -36.701 -2.687 65.052 1.00 50.81 83 ALA A C 1
ATOM 646 O O . ALA A 1 83 ? -35.943 -3.553 65.487 1.00 50.81 83 ALA A O 1
ATOM 647 N N . ASP A 1 84 ? -36.919 -2.547 63.740 1.00 51.69 84 ASP A N 1
ATOM 648 C CA . ASP A 1 84 ? -36.189 -3.355 62.755 1.00 51.69 84 ASP A CA 1
ATOM 649 C C . ASP A 1 84 ? -34.935 -2.609 62.277 1.00 51.69 84 ASP A C 1
ATOM 651 O O . ASP A 1 84 ? -34.952 -1.812 61.339 1.00 51.69 84 ASP A O 1
ATOM 655 N N . ALA A 1 85 ? -33.801 -2.882 62.930 1.00 56.81 85 ALA A N 1
ATOM 656 C CA . ALA A 1 85 ? -32.474 -2.417 62.500 1.00 56.81 85 ALA A CA 1
ATOM 657 C C . ALA A 1 85 ? -32.163 -2.769 61.025 1.00 56.81 85 ALA A C 1
ATOM 659 O O . ALA A 1 85 ? -31.388 -2.072 60.373 1.00 56.81 85 ALA A O 1
ATOM 660 N N . SER A 1 86 ? -32.857 -3.782 60.491 1.00 59.59 86 SER A N 1
ATOM 661 C CA . SER A 1 86 ? -32.846 -4.212 59.091 1.00 59.59 86 SER A CA 1
ATOM 662 C C . SER A 1 86 ? -33.062 -3.072 58.086 1.00 59.59 86 SER A C 1
ATOM 664 O O . SER A 1 86 ? -32.383 -3.042 57.064 1.00 59.59 86 SER A O 1
ATOM 666 N N . ASP A 1 87 ? -33.968 -2.123 58.349 1.00 58.66 87 ASP A N 1
ATOM 667 C CA . ASP A 1 87 ? -34.275 -1.049 57.386 1.00 58.66 87 ASP A CA 1
ATOM 668 C C . ASP A 1 87 ? -33.178 0.023 57.333 1.00 58.66 87 ASP A C 1
ATOM 670 O O . ASP A 1 87 ? -32.887 0.567 56.266 1.00 58.66 87 ASP A O 1
ATOM 674 N N . ARG A 1 88 ? -32.505 0.297 58.460 1.00 62.75 88 ARG A N 1
ATOM 675 C CA . ARG A 1 88 ? -31.344 1.205 58.482 1.00 62.75 88 ARG A CA 1
ATOM 676 C C . ARG A 1 88 ? -30.138 0.569 57.801 1.00 62.75 88 ARG A C 1
ATOM 678 O O . ARG A 1 88 ? -29.478 1.247 57.019 1.00 62.75 88 ARG A O 1
ATOM 685 N N . ASP A 1 89 ? -29.910 -0.722 58.026 1.00 67.31 89 ASP A N 1
ATOM 686 C CA . ASP A 1 89 ? -28.836 -1.470 57.369 1.00 67.31 89 ASP A CA 1
ATOM 687 C C . ASP A 1 89 ? -29.052 -1.547 55.846 1.00 67.31 89 ASP A C 1
ATOM 689 O O . ASP A 1 89 ? -28.107 -1.387 55.069 1.00 67.31 89 ASP A O 1
ATOM 693 N N . LEU A 1 90 ? -30.302 -1.713 55.393 1.00 67.94 90 LEU A N 1
ATOM 694 C CA . LEU A 1 90 ? -30.647 -1.685 53.969 1.00 67.94 90 LEU A CA 1
ATOM 695 C C . LEU A 1 90 ? -30.447 -0.288 53.358 1.00 67.94 90 LEU A C 1
ATOM 697 O O . LEU A 1 90 ? -29.926 -0.164 52.248 1.00 67.94 90 LEU A O 1
ATOM 701 N N . GLN A 1 91 ? -30.834 0.766 54.083 1.00 72.00 91 GLN A N 1
ATOM 702 C CA . GLN A 1 91 ? -30.675 2.159 53.660 1.00 72.00 91 GLN A CA 1
ATOM 703 C C . GLN A 1 91 ? -29.193 2.559 53.558 1.00 72.00 91 GLN A C 1
ATOM 705 O O . GLN A 1 91 ? -28.804 3.227 52.595 1.00 72.00 91 GLN A O 1
ATOM 710 N N . ASP A 1 92 ? -28.354 2.125 54.501 1.00 73.50 92 ASP A N 1
ATOM 711 C CA . ASP A 1 92 ? -26.904 2.348 54.476 1.00 73.50 92 ASP A CA 1
ATOM 712 C C . ASP A 1 92 ? -26.233 1.541 53.357 1.00 73.50 92 ASP A C 1
ATOM 714 O O . ASP A 1 92 ? -25.384 2.074 52.635 1.00 73.50 92 ASP A O 1
ATOM 718 N N . ALA A 1 93 ? -26.660 0.295 53.124 1.00 70.19 93 ALA A N 1
ATOM 719 C CA . ALA A 1 93 ? -26.187 -0.513 52.000 1.00 70.19 93 ALA A CA 1
ATOM 720 C C . ALA A 1 93 ? -26.549 0.118 50.643 1.00 70.19 93 ALA A C 1
ATOM 722 O O . ALA A 1 93 ? -25.699 0.208 49.754 1.00 70.19 93 ALA A O 1
ATOM 723 N N . LEU A 1 94 ? -27.781 0.616 50.488 1.00 72.94 94 LEU A N 1
ATOM 724 C CA . LEU A 1 94 ? -28.230 1.323 49.286 1.00 72.94 94 LEU A CA 1
ATOM 725 C C . LEU A 1 94 ? -27.503 2.657 49.097 1.00 72.94 94 LEU A C 1
ATOM 727 O O . LEU A 1 94 ? -27.142 2.992 47.970 1.00 72.94 94 LEU A O 1
ATOM 731 N N . SER A 1 95 ? -27.241 3.396 50.176 1.00 73.62 95 SER A N 1
ATOM 732 C CA . SER A 1 95 ? -26.503 4.665 50.129 1.00 73.62 95 SER A CA 1
ATOM 733 C C . SER A 1 95 ? -25.035 4.446 49.759 1.00 73.62 95 SER A C 1
ATOM 735 O O . SER A 1 95 ? -24.507 5.137 48.889 1.00 73.62 95 SER A O 1
ATOM 737 N N . SER A 1 96 ? -24.391 3.431 50.339 1.00 71.56 96 SER A N 1
ATOM 738 C CA . SER A 1 96 ? -23.027 3.019 49.991 1.00 71.56 96 SER A CA 1
ATOM 739 C C . SER A 1 96 ? -22.932 2.560 48.531 1.00 71.56 96 SER A C 1
ATOM 741 O O . SER A 1 96 ? -22.051 2.996 47.789 1.00 71.56 96 SER A O 1
ATOM 743 N N . TYR A 1 97 ? -23.904 1.769 48.065 1.00 71.69 97 TYR A N 1
ATOM 744 C CA . TYR A 1 97 ? -23.987 1.356 46.665 1.00 71.69 97 TYR A CA 1
ATOM 745 C C . TYR A 1 97 ? -24.220 2.548 45.722 1.00 71.69 97 TYR A C 1
ATOM 747 O O . TYR A 1 97 ? -23.563 2.662 44.687 1.00 71.69 97 TYR A O 1
ATOM 755 N N . ALA A 1 98 ? -25.101 3.483 46.089 1.00 69.31 98 ALA A N 1
ATOM 756 C CA . ALA A 1 98 ? -25.377 4.690 45.313 1.00 69.31 98 ALA A CA 1
ATOM 757 C C . ALA A 1 98 ? -24.144 5.600 45.182 1.00 69.31 98 ALA A C 1
ATOM 759 O O . ALA A 1 98 ? -23.935 6.181 44.117 1.00 69.31 98 ALA A O 1
ATOM 760 N N . LEU A 1 99 ? -23.298 5.674 46.214 1.00 68.75 99 LEU A N 1
ATOM 761 C CA . LEU A 1 99 ? -22.031 6.413 46.182 1.00 68.75 99 LEU A CA 1
ATOM 762 C C . LEU A 1 99 ? -20.966 5.746 45.296 1.00 68.75 99 LEU A C 1
ATOM 764 O O . LEU A 1 99 ? -20.123 6.445 44.739 1.00 68.75 99 LEU A O 1
ATOM 768 N N . GLN A 1 100 ? -21.028 4.426 45.100 1.00 72.12 100 GLN A N 1
ATOM 769 C CA . GLN A 1 100 ? -20.113 3.681 44.221 1.00 72.12 100 GLN A CA 1
ATOM 770 C C . GLN A 1 100 ? -20.530 3.700 42.740 1.00 72.12 100 GLN A C 1
ATOM 772 O O . GLN A 1 100 ? -19.708 3.455 41.854 1.00 72.12 100 GLN A O 1
ATOM 777 N N . MET A 1 101 ? -21.794 4.009 42.429 1.00 75.19 101 MET A N 1
ATOM 778 C CA . MET A 1 101 ? -22.303 4.047 41.048 1.00 75.19 101 MET A CA 1
ATOM 779 C C . MET A 1 101 ? -21.570 5.052 40.132 1.00 75.19 101 MET A C 1
ATOM 781 O O . MET A 1 101 ? -21.267 4.683 38.993 1.00 75.19 101 MET A O 1
ATOM 785 N N . PRO A 1 102 ? -21.247 6.291 40.560 1.00 82.50 102 PRO A N 1
ATOM 786 C CA . PRO A 1 102 ? -20.446 7.224 39.765 1.00 82.50 102 PRO A CA 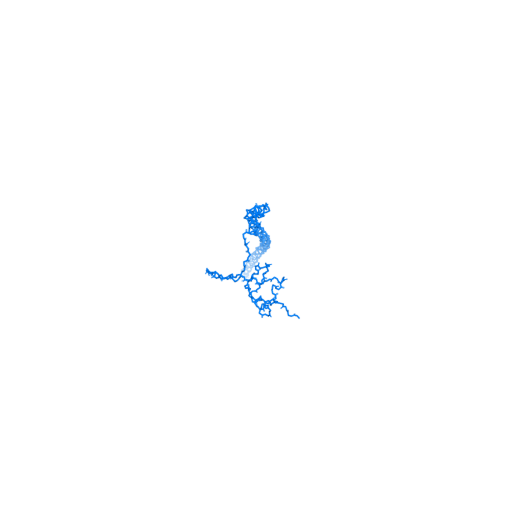1
ATOM 787 C C . PRO A 1 102 ? -19.039 6.699 39.467 1.00 82.50 102 PRO A C 1
ATOM 789 O O . PRO A 1 102 ? -18.572 6.813 38.335 1.00 82.50 102 PRO A O 1
ATOM 792 N N . GLU A 1 103 ? -18.387 6.082 40.454 1.00 82.00 103 G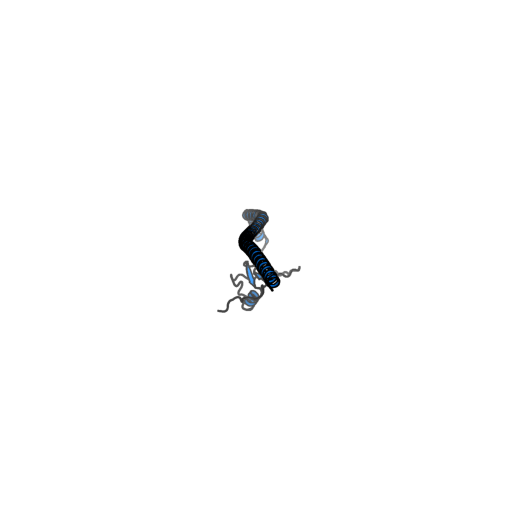LU A N 1
ATOM 793 C CA . GLU A 1 103 ? -17.040 5.524 40.312 1.00 82.00 103 GLU A CA 1
ATOM 794 C C . GLU A 1 103 ? -17.032 4.334 39.343 1.00 82.00 103 GLU A C 1
ATOM 796 O O . GLU A 1 103 ? -16.194 4.265 38.443 1.00 82.00 103 GLU A O 1
ATOM 801 N N . ARG A 1 104 ? -18.038 3.452 39.432 1.00 83.88 104 ARG A N 1
ATOM 802 C CA . ARG A 1 104 ? -18.240 2.358 38.471 1.00 83.88 104 ARG A CA 1
ATOM 803 C C . ARG A 1 104 ? -18.442 2.863 37.044 1.00 83.88 104 ARG A C 1
ATOM 805 O O . ARG A 1 104 ? -17.784 2.368 36.132 1.00 83.88 104 ARG A O 1
ATOM 812 N N . ARG A 1 105 ? -19.294 3.876 36.847 1.00 86.25 105 ARG A N 1
ATOM 813 C CA . ARG A 1 105 ? -19.512 4.489 35.523 1.00 86.25 105 ARG A CA 1
ATOM 814 C C . ARG A 1 105 ? -18.241 5.140 34.978 1.00 86.25 105 ARG A C 1
ATOM 816 O O . ARG A 1 105 ? -17.967 5.036 33.784 1.00 86.25 105 ARG A O 1
ATOM 823 N N . ALA A 1 106 ? -17.453 5.792 35.834 1.00 89.75 106 ALA A N 1
ATOM 824 C CA . ALA A 1 106 ? -16.174 6.378 35.441 1.00 89.75 106 ALA A CA 1
ATOM 825 C C . ALA A 1 106 ? -15.173 5.298 34.996 1.00 89.75 106 ALA A C 1
ATOM 827 O O . ALA A 1 106 ? -14.525 5.450 33.961 1.00 89.75 106 ALA A O 1
ATOM 828 N N . LEU A 1 107 ? -15.103 4.179 35.722 1.00 92.38 107 LEU A N 1
ATOM 829 C CA . LEU A 1 107 ? -14.289 3.012 35.368 1.00 92.38 107 LEU A CA 1
ATOM 830 C C . LEU A 1 107 ? -14.725 2.362 34.050 1.00 92.38 107 LEU A C 1
ATOM 832 O O . LEU A 1 107 ? -13.878 2.013 33.229 1.00 92.38 107 LEU A O 1
ATOM 836 N N . GLU A 1 108 ? -16.028 2.210 33.821 1.00 91.38 108 GLU A N 1
ATOM 837 C CA . GLU A 1 108 ? -16.569 1.682 32.562 1.00 91.38 108 GLU A CA 1
ATOM 838 C C . GLU A 1 108 ? -16.250 2.600 31.377 1.00 91.38 108 GLU A C 1
ATOM 840 O O . GLU A 1 108 ? -15.774 2.125 30.345 1.00 91.38 108 GLU A O 1
ATOM 845 N N . SER A 1 109 ? -16.409 3.914 31.548 1.00 93.62 109 SER A N 1
ATOM 846 C CA . SER A 1 109 ? -16.030 4.912 30.540 1.00 93.62 109 SER A CA 1
ATOM 847 C C . SER A 1 109 ? -14.525 4.884 30.245 1.00 93.62 109 SER A C 1
ATOM 849 O O . SER A 1 109 ? -14.107 4.862 29.085 1.00 93.62 109 SER A O 1
ATOM 851 N N . ALA A 1 110 ? -13.687 4.790 31.283 1.00 95.19 110 ALA A N 1
ATOM 852 C CA . ALA A 1 110 ? -12.242 4.660 31.125 1.00 95.19 110 ALA A CA 1
ATOM 853 C C . ALA A 1 110 ? -11.855 3.371 30.381 1.00 95.19 110 ALA A C 1
ATOM 855 O O . ALA A 1 110 ? -10.997 3.410 29.499 1.00 95.19 110 ALA A O 1
ATOM 856 N N . ARG A 1 111 ? -12.515 2.242 30.672 1.00 96.19 111 ARG A N 1
ATOM 857 C CA . ARG A 1 111 ? -12.311 0.976 29.948 1.00 96.19 111 ARG A CA 1
ATOM 858 C C . ARG A 1 111 ? -12.694 1.086 28.478 1.00 96.19 111 ARG A C 1
ATOM 860 O O . ARG A 1 111 ? -11.922 0.649 27.631 1.00 96.19 111 ARG A O 1
ATOM 867 N N . GLN A 1 112 ? -13.839 1.692 28.168 1.00 96.12 112 GLN A N 1
ATOM 868 C CA . GLN A 1 112 ? -14.255 1.921 26.781 1.00 96.12 112 GLN A CA 1
ATOM 869 C C . GLN A 1 112 ? -13.245 2.797 26.035 1.00 96.12 112 GLN A C 1
ATOM 871 O O . GLN A 1 112 ? -12.851 2.470 24.918 1.00 96.12 112 GLN A O 1
ATOM 876 N N . LYS A 1 113 ? -12.762 3.869 26.675 1.00 97.19 113 LYS A N 1
ATOM 877 C CA . LYS A 1 113 ? -11.734 4.742 26.099 1.00 97.19 113 LYS A CA 1
ATOM 878 C C . LYS A 1 113 ? -10.425 3.996 25.836 1.00 97.19 113 LYS A C 1
ATOM 880 O O . LYS A 1 113 ? -9.838 4.173 24.774 1.00 97.19 113 LYS A O 1
ATOM 885 N N . LEU A 1 114 ? -9.979 3.163 26.777 1.00 97.69 114 LEU A N 1
ATOM 886 C CA . LEU A 1 114 ? -8.785 2.333 26.596 1.00 97.69 114 LEU A CA 1
ATOM 887 C C . LEU A 1 114 ? -8.955 1.340 25.446 1.00 97.69 114 LEU A C 1
ATOM 889 O O . LEU A 1 114 ? -8.033 1.176 24.654 1.00 97.69 114 LEU A O 1
ATOM 893 N N . HIS A 1 115 ? -10.130 0.721 25.321 1.00 97.31 115 HIS A N 1
ATOM 894 C CA . HIS A 1 115 ? -10.402 -0.195 24.219 1.00 97.31 115 HIS A CA 1
ATOM 895 C C . HIS A 1 115 ? -10.329 0.519 22.866 1.00 97.31 115 HIS A C 1
ATOM 897 O O . HIS A 1 115 ? -9.612 0.062 21.983 1.00 97.31 115 HIS A O 1
ATOM 903 N N . LEU A 1 116 ? -10.964 1.690 22.747 1.00 97.50 116 LEU A N 1
ATOM 904 C CA . LEU A 1 116 ? -10.910 2.513 21.537 1.00 97.50 116 LEU A CA 1
ATOM 905 C C . LEU A 1 116 ? -9.470 2.923 21.185 1.00 97.50 116 LEU A C 1
ATOM 907 O O . LEU A 1 116 ? -9.075 2.892 20.022 1.00 97.50 116 LEU A O 1
ATOM 911 N N . MET A 1 117 ? -8.676 3.312 22.188 1.00 97.25 117 MET A N 1
ATOM 912 C CA . MET A 1 117 ? -7.269 3.664 21.981 1.00 97.25 117 MET A CA 1
ATOM 913 C C . MET A 1 117 ? -6.443 2.468 21.499 1.00 97.25 117 MET A C 1
ATOM 915 O O . MET A 1 117 ? -5.630 2.637 20.593 1.00 97.25 117 MET A O 1
ATOM 919 N N . ASN A 1 118 ? -6.668 1.277 22.058 1.00 97.50 118 ASN A N 1
ATOM 920 C CA . ASN A 1 118 ? -6.001 0.055 21.609 1.00 97.50 118 ASN A CA 1
ATOM 921 C C . ASN A 1 118 ? -6.386 -0.299 20.167 1.00 97.50 118 ASN A C 1
ATOM 923 O O . ASN A 1 118 ? -5.502 -0.572 19.358 1.00 97.50 118 ASN A O 1
ATOM 927 N N . ASP A 1 119 ? -7.670 -0.217 19.819 1.00 98.00 119 ASP A N 1
ATOM 928 C CA . ASP A 1 119 ? -8.149 -0.506 18.463 1.00 98.00 119 ASP A CA 1
ATOM 929 C C . ASP A 1 119 ? -7.543 0.469 17.442 1.00 98.00 119 ASP A C 1
ATOM 931 O O . ASP A 1 119 ? -7.093 0.074 16.363 1.00 98.00 119 ASP A O 1
ATOM 935 N N . MET A 1 120 ? -7.468 1.754 17.801 1.00 97.88 120 MET A N 1
ATOM 936 C CA . MET A 1 120 ? -6.819 2.774 16.979 1.00 97.88 120 MET A CA 1
ATOM 937 C C . MET A 1 120 ? -5.316 2.506 16.832 1.00 97.88 120 MET A C 1
ATOM 939 O O . MET A 1 120 ? -4.776 2.627 15.733 1.00 97.88 120 MET A O 1
ATOM 943 N N . GLN A 1 121 ? -4.631 2.111 17.907 1.00 97.88 121 GLN A N 1
ATOM 944 C CA . GLN A 1 121 ? -3.215 1.753 17.853 1.00 97.88 121 GLN A CA 1
ATOM 945 C C . GLN A 1 121 ? -2.975 0.542 16.942 1.00 97.88 121 GLN A C 1
ATOM 947 O O . GLN A 1 121 ? -2.044 0.563 16.138 1.00 97.88 121 GLN A O 1
ATOM 952 N N . GLU A 1 122 ? -3.815 -0.492 17.015 1.00 97.94 122 GLU A N 1
ATOM 953 C CA . GLU A 1 122 ? -3.730 -1.634 16.102 1.00 97.94 122 GLU A CA 1
ATOM 954 C C . GLU A 1 122 ? -3.928 -1.221 14.644 1.00 97.94 122 GLU A C 1
ATOM 956 O O . GLU A 1 122 ? -3.191 -1.680 13.768 1.00 97.94 122 GLU A O 1
ATOM 961 N N . MET A 1 123 ? -4.902 -0.350 14.375 1.00 98.00 123 MET A N 1
ATOM 962 C CA . MET A 1 123 ? -5.155 0.164 13.031 1.00 98.00 123 MET A CA 1
ATOM 963 C C . MET A 1 123 ? -3.936 0.916 12.489 1.00 98.00 123 MET A C 1
ATOM 965 O O . MET A 1 123 ? -3.473 0.611 11.390 1.00 98.00 123 MET A O 1
ATOM 969 N N . LEU A 1 124 ? -3.358 1.816 13.289 1.00 98.00 124 LEU A N 1
ATOM 970 C CA . LEU A 1 124 ? -2.155 2.566 12.922 1.00 98.00 124 LEU A CA 1
ATOM 971 C C . LEU A 1 124 ? -0.952 1.648 12.683 1.00 98.00 124 LEU A C 1
ATOM 973 O O . LEU A 1 124 ? -0.188 1.865 11.746 1.00 98.00 124 LEU A O 1
ATOM 977 N N . LEU A 1 125 ? -0.780 0.596 13.489 1.00 98.00 125 LEU A N 1
ATOM 978 C CA . LEU A 1 125 ? 0.287 -0.386 13.281 1.00 98.00 125 LEU A CA 1
ATOM 979 C C . LEU A 1 125 ? 0.095 -1.172 11.978 1.00 98.00 125 LEU A C 1
ATOM 981 O O . LEU A 1 125 ? 1.069 -1.413 11.260 1.00 98.00 125 LEU A O 1
ATOM 985 N N . ARG A 1 126 ? -1.144 -1.554 11.646 1.00 97.81 126 ARG A N 1
ATOM 986 C CA . ARG A 1 126 ? -1.457 -2.222 10.372 1.00 97.81 126 ARG A CA 1
ATOM 987 C C . ARG A 1 126 ? -1.182 -1.307 9.184 1.00 97.81 126 ARG A C 1
ATOM 989 O O . ARG A 1 126 ? -0.558 -1.752 8.223 1.00 97.81 126 ARG A O 1
ATOM 996 N N . GLU A 1 127 ? -1.594 -0.046 9.266 1.00 97.50 127 GLU A N 1
ATOM 997 C CA . GLU A 1 127 ? -1.348 0.948 8.221 1.00 97.50 127 GLU A CA 1
ATOM 998 C C . GLU A 1 127 ? 0.149 1.224 8.051 1.00 97.50 127 GLU A C 1
ATOM 1000 O O . GLU A 1 127 ? 0.659 1.209 6.935 1.00 97.50 127 GLU A O 1
ATOM 1005 N N . ASN A 1 128 ? 0.892 1.376 9.149 1.00 97.56 128 ASN A N 1
ATOM 1006 C CA . ASN A 1 128 ? 2.337 1.575 9.098 1.00 97.56 128 ASN A CA 1
ATOM 1007 C C . ASN A 1 128 ? 3.049 0.378 8.450 1.00 97.56 128 ASN A C 1
ATOM 1009 O O . ASN A 1 128 ? 3.883 0.555 7.564 1.00 97.56 128 ASN A O 1
ATOM 1013 N N . LYS A 1 129 ? 2.654 -0.850 8.810 1.00 98.00 129 LYS A N 1
ATOM 1014 C CA . LYS A 1 129 ? 3.180 -2.071 8.187 1.00 98.00 129 LYS A CA 1
ATOM 1015 C C . LYS A 1 129 ? 2.882 -2.126 6.687 1.00 98.00 129 LYS A C 1
ATOM 1017 O O . LYS A 1 129 ? 3.750 -2.512 5.907 1.00 98.00 129 LYS A O 1
ATOM 1022 N N . PHE A 1 130 ? 1.672 -1.744 6.284 1.00 98.12 130 PHE A N 1
ATOM 1023 C CA . PHE A 1 130 ? 1.305 -1.650 4.874 1.00 98.12 130 PHE A CA 1
ATOM 1024 C C . PHE A 1 130 ? 2.163 -0.609 4.144 1.00 98.12 130 PHE A C 1
ATOM 1026 O O . PHE A 1 130 ? 2.770 -0.924 3.122 1.00 98.12 130 PHE A O 1
ATOM 1033 N N . ASN A 1 131 ? 2.292 0.592 4.707 1.00 97.81 131 ASN A N 1
ATOM 1034 C CA . ASN A 1 131 ? 3.100 1.670 4.143 1.00 97.81 131 ASN A CA 1
ATOM 1035 C C . ASN A 1 131 ? 4.573 1.261 4.000 1.00 97.81 131 ASN A C 1
ATOM 1037 O O . ASN A 1 131 ? 5.178 1.526 2.964 1.00 97.81 131 ASN A O 1
ATOM 1041 N N . ALA A 1 132 ? 5.136 0.557 4.985 1.00 97.94 132 ALA A N 1
ATOM 1042 C CA . ALA A 1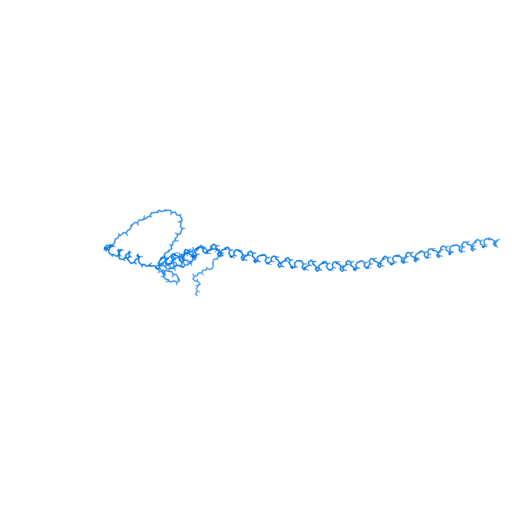 132 ? 6.4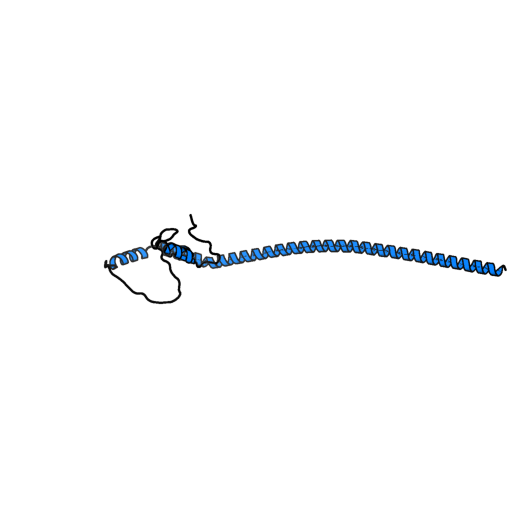95 0.027 4.911 1.00 97.94 132 ALA A CA 1
ATOM 1043 C C . ALA A 1 132 ? 6.672 -0.949 3.733 1.00 97.94 132 ALA A C 1
ATOM 1045 O O . ALA A 1 132 ? 7.627 -0.820 2.969 1.00 97.94 132 ALA A O 1
ATOM 1046 N N . ALA A 1 133 ? 5.722 -1.868 3.531 1.00 97.94 133 ALA A N 1
ATOM 1047 C CA . ALA A 1 133 ? 5.762 -2.812 2.414 1.00 97.94 133 ALA A CA 1
ATOM 1048 C C . ALA A 1 133 ? 5.634 -2.112 1.047 1.00 97.94 133 ALA A C 1
ATOM 1050 O O . ALA A 1 133 ? 6.315 -2.473 0.086 1.00 97.94 133 ALA A O 1
ATOM 1051 N N . VAL A 1 134 ? 4.787 -1.082 0.954 1.00 98.00 134 VAL A N 1
ATOM 1052 C CA . VAL A 1 134 ? 4.660 -0.263 -0.262 1.00 98.00 134 VAL A CA 1
ATOM 1053 C C . VAL A 1 134 ? 5.965 0.476 -0.562 1.00 98.00 134 VAL A C 1
ATOM 1055 O O . VAL A 1 134 ? 6.416 0.467 -1.707 1.00 98.00 134 VAL A O 1
ATOM 1058 N N . LEU A 1 135 ? 6.601 1.076 0.448 1.00 98.12 135 LEU A N 1
ATOM 1059 C CA . LEU A 1 135 ? 7.883 1.770 0.290 1.00 98.12 135 LEU A CA 1
ATOM 1060 C C . LEU A 1 135 ? 9.003 0.823 -0.156 1.00 98.12 135 LEU A C 1
ATOM 1062 O O . LEU A 1 135 ? 9.801 1.187 -1.021 1.00 98.12 135 LEU A O 1
ATOM 1066 N N . GLU A 1 136 ? 9.050 -0.396 0.380 1.00 98.00 136 GLU A N 1
ATOM 1067 C CA . GLU A 1 136 ? 10.014 -1.417 -0.041 1.00 98.00 136 GLU A CA 1
ATOM 1068 C C . GLU A 1 136 ? 9.818 -1.802 -1.516 1.00 98.00 136 GLU A C 1
ATOM 1070 O O . GLU A 1 136 ? 10.775 -1.807 -2.295 1.00 98.00 136 GLU A O 1
ATOM 1075 N N . ASN A 1 137 ? 8.568 -2.025 -1.935 1.00 98.00 137 ASN A N 1
ATOM 1076 C CA . ASN A 1 137 ? 8.240 -2.319 -3.330 1.00 98.00 137 ASN A CA 1
ATOM 1077 C C . ASN A 1 137 ? 8.626 -1.159 -4.266 1.00 98.00 137 ASN A C 1
ATOM 1079 O O . ASN A 1 137 ? 9.284 -1.376 -5.283 1.00 98.00 137 ASN A O 1
ATOM 1083 N N . LEU A 1 138 ? 8.291 0.084 -3.906 1.00 98.12 138 LEU A N 1
ATOM 1084 C CA . LEU A 1 138 ? 8.676 1.266 -4.687 1.00 98.12 138 LEU A CA 1
ATOM 1085 C C . LEU A 1 138 ? 10.197 1.413 -4.794 1.00 98.12 138 LEU A C 1
ATOM 1087 O O . LEU A 1 138 ? 10.711 1.740 -5.863 1.00 98.12 138 LEU A O 1
ATOM 1091 N N . THR A 1 139 ? 10.927 1.121 -3.718 1.00 98.19 139 THR A N 1
ATOM 1092 C CA . THR A 1 139 ? 12.396 1.154 -3.716 1.00 98.19 139 THR A CA 1
ATOM 1093 C C . THR A 1 139 ? 12.973 0.097 -4.660 1.00 98.19 139 THR A C 1
ATOM 1095 O O . THR A 1 139 ? 13.885 0.389 -5.434 1.00 98.19 139 THR A O 1
ATOM 1098 N N . SER A 1 140 ? 12.405 -1.113 -4.660 1.00 97.81 140 SER A N 1
ATOM 1099 C CA . SER A 1 140 ? 12.786 -2.178 -5.594 1.00 97.81 140 SER A CA 1
ATOM 1100 C C . SER A 1 140 ? 12.514 -1.788 -7.052 1.00 97.81 140 SER A C 1
ATOM 1102 O O . SER A 1 140 ? 13.391 -1.926 -7.906 1.00 97.81 140 SER A O 1
ATOM 1104 N N . GLN A 1 141 ? 11.338 -1.224 -7.339 1.00 98.06 141 GLN A N 1
ATOM 1105 C CA . GLN A 1 141 ? 10.991 -0.743 -8.680 1.00 98.06 141 GLN A CA 1
ATOM 1106 C C . GLN A 1 141 ? 11.933 0.368 -9.150 1.00 98.06 141 GLN A C 1
ATOM 1108 O O . GLN A 1 141 ? 12.360 0.364 -10.306 1.00 98.06 141 GLN A O 1
ATOM 1113 N N . LEU A 1 142 ? 12.303 1.290 -8.257 1.00 98.25 142 LEU A N 1
ATOM 1114 C CA . LEU A 1 142 ? 13.245 2.360 -8.565 1.00 98.25 142 LEU A CA 1
ATOM 1115 C C . LEU A 1 142 ? 14.644 1.817 -8.884 1.00 98.25 142 LEU A C 1
ATOM 1117 O O . LEU A 1 142 ? 15.290 2.319 -9.805 1.00 98.25 142 LEU A O 1
ATOM 1121 N N . ASP A 1 143 ? 15.111 0.787 -8.173 1.00 98.19 143 ASP A N 1
ATOM 1122 C CA . ASP A 1 143 ? 16.390 0.129 -8.466 1.00 98.19 143 ASP A CA 1
ATOM 1123 C C . ASP A 1 143 ? 16.372 -0.552 -9.844 1.00 98.19 143 ASP A C 1
ATOM 1125 O O . ASP A 1 143 ? 17.286 -0.353 -10.650 1.00 98.19 143 ASP A O 1
ATOM 1129 N N . VAL A 1 144 ? 15.297 -1.281 -10.165 1.00 98.25 144 VAL A N 1
ATOM 1130 C CA . VAL A 1 144 ? 15.114 -1.907 -11.486 1.00 98.25 144 VAL A CA 1
ATOM 1131 C C . VAL A 1 144 ? 15.094 -0.853 -12.594 1.00 98.25 144 VAL A C 1
ATOM 1133 O O . VAL A 1 144 ? 15.834 -0.978 -13.573 1.00 98.25 144 VAL A O 1
ATOM 1136 N N . ALA A 1 145 ? 14.310 0.215 -12.428 1.00 98.19 145 ALA A N 1
ATOM 1137 C CA . ALA A 1 145 ? 14.238 1.310 -13.392 1.00 98.19 145 ALA A CA 1
ATOM 1138 C C . ALA A 1 145 ? 15.596 2.010 -13.561 1.00 98.19 145 ALA A C 1
ATOM 1140 O O . ALA A 1 145 ? 16.021 2.292 -14.681 1.00 98.19 145 ALA A O 1
ATOM 1141 N N . SER A 1 146 ? 16.323 2.227 -12.463 1.00 98.38 146 SER A N 1
ATOM 1142 C CA . SER A 1 146 ? 17.655 2.837 -12.485 1.00 98.38 146 SER A CA 1
ATOM 1143 C C . SER A 1 146 ? 18.669 1.968 -13.229 1.00 98.38 146 SER A C 1
ATOM 1145 O O . SER A 1 146 ? 19.474 2.481 -14.009 1.00 98.38 146 SER A O 1
ATOM 1147 N N . LYS A 1 147 ? 18.636 0.647 -13.024 1.00 98.31 147 LYS A N 1
ATOM 1148 C CA . LYS A 1 147 ? 19.488 -0.305 -13.751 1.00 98.31 147 LYS A CA 1
ATOM 1149 C C . LYS A 1 147 ? 19.171 -0.312 -15.244 1.00 98.31 147 LYS A C 1
ATOM 1151 O O . LYS A 1 147 ? 20.098 -0.227 -16.049 1.00 98.31 147 LYS A O 1
ATOM 1156 N N . ALA A 1 148 ? 17.888 -0.341 -15.602 1.00 98.06 148 ALA A N 1
ATOM 1157 C CA . ALA A 1 148 ? 17.450 -0.265 -16.992 1.00 98.06 148 ALA A CA 1
ATOM 1158 C C . ALA A 1 148 ? 17.925 1.037 -17.659 1.00 98.06 148 ALA A C 1
ATOM 1160 O O . ALA A 1 148 ? 18.490 0.999 -18.750 1.00 98.06 148 ALA A O 1
ATOM 1161 N N . LEU A 1 149 ? 17.797 2.179 -16.975 1.00 98.31 149 LEU A N 1
ATOM 1162 C CA . LEU A 1 149 ? 18.264 3.467 -17.489 1.00 98.31 149 LEU A CA 1
ATOM 1163 C C . LEU A 1 149 ? 19.778 3.473 -17.741 1.00 98.31 149 LEU A C 1
ATOM 1165 O O . LEU A 1 149 ? 20.218 3.906 -18.804 1.00 98.31 149 LEU A O 1
ATOM 1169 N N . ARG A 1 150 ? 20.581 2.947 -16.806 1.00 98.19 150 ARG A N 1
ATOM 1170 C CA . ARG A 1 150 ? 22.039 2.825 -17.000 1.00 98.19 150 ARG A CA 1
ATOM 1171 C C . ARG A 1 150 ? 22.382 1.937 -18.193 1.00 98.19 150 ARG A C 1
ATOM 1173 O O . ARG 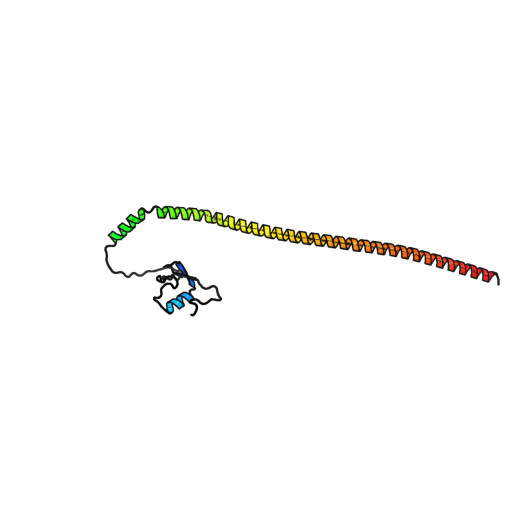A 1 150 ? 23.325 2.233 -18.922 1.00 98.19 150 ARG A O 1
ATOM 1180 N N . GLN A 1 151 ? 21.631 0.857 -18.402 1.00 98.19 151 GLN A N 1
ATOM 1181 C CA . GLN A 1 151 ? 21.831 -0.024 -19.551 1.00 98.19 151 GLN A CA 1
ATOM 1182 C C . GLN A 1 151 ? 21.528 0.697 -20.868 1.00 98.19 151 GLN A C 1
ATOM 1184 O O . GLN A 1 151 ? 22.330 0.609 -21.796 1.00 98.19 151 GLN A O 1
ATOM 1189 N N . VAL A 1 152 ? 20.429 1.453 -20.929 1.00 98.19 152 VAL A N 1
ATOM 1190 C CA . VAL A 1 152 ? 20.082 2.281 -22.095 1.00 98.19 152 VAL A CA 1
ATOM 1191 C C . VAL A 1 152 ? 21.166 3.323 -22.363 1.00 98.19 152 VAL A C 1
ATOM 1193 O O . VAL A 1 152 ? 21.617 3.449 -23.495 1.00 98.19 152 VAL A O 1
ATOM 1196 N N . GLN A 1 153 ? 21.647 4.021 -21.332 1.00 98.25 153 GLN A N 1
ATOM 1197 C CA . GLN A 1 153 ? 22.731 5.000 -21.473 1.00 98.25 153 GLN A CA 1
ATOM 1198 C C . GLN A 1 153 ? 24.018 4.363 -22.005 1.00 98.25 153 GLN A C 1
ATOM 1200 O O . GLN A 1 153 ? 24.668 4.926 -22.883 1.00 98.25 153 GLN A O 1
ATOM 1205 N N . LYS A 1 154 ? 24.372 3.172 -21.507 1.00 98.06 154 LYS A N 1
ATOM 1206 C CA . LYS A 1 154 ? 25.541 2.431 -21.989 1.00 98.06 154 LYS A CA 1
ATOM 1207 C C . LYS A 1 154 ? 25.388 2.036 -23.458 1.00 98.06 154 LYS A C 1
ATOM 1209 O O . LYS A 1 154 ? 26.326 2.229 -24.223 1.00 98.06 154 LYS A O 1
ATOM 1214 N N . HIS A 1 155 ? 24.229 1.505 -23.845 1.00 97.81 155 HIS A N 1
ATOM 1215 C CA . HIS A 1 155 ? 23.961 1.134 -25.234 1.00 97.81 155 HIS A CA 1
ATOM 1216 C C . HIS A 1 155 ? 24.014 2.355 -26.152 1.00 97.81 155 HIS A C 1
ATOM 1218 O O . HIS A 1 155 ? 24.671 2.321 -27.183 1.00 97.81 155 HIS A O 1
ATOM 1224 N N . HIS A 1 156 ? 23.408 3.464 -25.730 1.00 97.75 156 HIS A N 1
ATOM 1225 C CA . HIS A 1 156 ? 23.433 4.706 -26.489 1.00 97.75 156 HIS A CA 1
ATOM 1226 C C . HIS A 1 156 ? 24.860 5.228 -26.706 1.00 97.75 156 HIS A C 1
ATOM 1228 O O . HIS A 1 156 ? 25.201 5.647 -27.808 1.00 97.75 156 HIS A O 1
ATOM 1234 N N . ALA A 1 157 ? 25.719 5.162 -25.683 1.00 97.88 157 ALA A N 1
ATOM 1235 C CA . ALA A 1 157 ? 27.125 5.538 -25.820 1.00 97.88 157 ALA A CA 1
ATOM 1236 C C . ALA A 1 157 ? 27.877 4.633 -26.814 1.00 97.88 157 ALA A C 1
ATOM 1238 O O . ALA A 1 157 ? 28.670 5.126 -27.610 1.00 97.88 157 ALA A O 1
ATOM 1239 N N . GLN A 1 158 ? 27.597 3.325 -26.802 1.00 97.94 158 GLN A N 1
ATOM 1240 C CA . GLN A 1 158 ? 28.173 2.379 -27.765 1.00 97.94 158 GLN A CA 1
ATOM 1241 C C . GLN A 1 158 ? 27.707 2.671 -29.195 1.00 97.94 158 GLN A C 1
ATOM 1243 O O . GLN A 1 158 ? 28.528 2.731 -30.104 1.00 97.94 158 GLN A O 1
ATOM 1248 N N . GLU A 1 159 ? 26.413 2.923 -29.393 1.00 97.50 159 GLU A N 1
ATOM 1249 C CA . GLU A 1 159 ? 25.870 3.297 -30.703 1.00 97.50 159 GLU A CA 1
ATOM 1250 C C . GLU A 1 159 ? 26.481 4.600 -31.229 1.00 97.50 159 GLU A C 1
ATOM 1252 O O . GLU A 1 159 ? 26.760 4.704 -32.423 1.00 97.50 159 GLU A O 1
ATOM 1257 N N . GLN A 1 160 ? 26.720 5.586 -30.358 1.00 97.75 160 GLN A N 1
ATOM 1258 C CA . GLN A 1 160 ? 27.398 6.826 -30.743 1.00 97.75 160 GLN A CA 1
ATOM 1259 C C . GLN A 1 160 ? 28.844 6.578 -31.188 1.00 97.75 160 GLN A C 1
ATOM 1261 O O . GLN A 1 160 ? 29.278 7.152 -32.187 1.00 97.75 160 GLN A O 1
ATOM 1266 N N . GLU A 1 161 ? 29.582 5.721 -30.481 1.00 97.94 161 GLU A N 1
ATOM 1267 C CA . GLU A 1 161 ? 30.951 5.354 -30.852 1.00 97.94 161 GLU A CA 1
ATOM 1268 C C . GLU A 1 161 ? 30.988 4.612 -32.198 1.00 97.94 161 GLU A C 1
ATOM 1270 O O . GLU A 1 161 ? 31.787 4.943 -33.077 1.00 97.94 161 GLU A O 1
ATOM 1275 N N . ASP A 1 162 ? 30.093 3.644 -32.391 1.00 97.88 162 ASP A N 1
ATOM 1276 C CA . ASP A 1 162 ? 29.994 2.882 -33.635 1.00 97.88 162 ASP A CA 1
ATOM 1277 C C . ASP A 1 162 ? 29.576 3.765 -34.814 1.00 97.88 162 ASP A C 1
ATOM 1279 O O . ASP A 1 162 ? 30.098 3.616 -35.923 1.00 97.88 162 ASP A O 1
ATOM 1283 N N . LEU A 1 163 ? 28.667 4.717 -34.590 1.00 97.88 163 LEU A N 1
ATOM 1284 C CA . LEU A 1 163 ? 28.288 5.695 -35.603 1.00 97.88 163 LEU A CA 1
ATOM 1285 C C . LEU A 1 163 ? 29.474 6.591 -35.977 1.00 97.88 163 LEU A C 1
ATOM 1287 O O . LEU A 1 163 ? 29.711 6.810 -37.164 1.00 97.88 163 LEU A O 1
ATOM 1291 N N . ALA A 1 164 ? 30.246 7.062 -34.994 1.00 97.75 164 ALA A N 1
ATOM 1292 C CA . ALA A 1 164 ? 31.433 7.877 -35.239 1.00 97.75 164 ALA A CA 1
ATOM 1293 C C . ALA A 1 164 ? 32.484 7.125 -36.073 1.00 97.75 164 ALA A C 1
ATOM 1295 O O . ALA A 1 164 ? 33.024 7.689 -37.024 1.00 97.75 164 ALA A O 1
ATOM 1296 N N . LYS A 1 165 ? 32.714 5.834 -35.787 1.00 97.69 165 LYS A N 1
ATOM 1297 C CA . LYS A 1 165 ? 33.602 4.978 -36.595 1.00 97.69 165 LYS A CA 1
ATOM 1298 C C . LYS A 1 165 ? 33.119 4.860 -38.036 1.00 97.69 165 LYS A C 1
ATOM 1300 O O . LYS A 1 165 ? 33.891 5.093 -38.956 1.00 97.69 165 LYS A O 1
ATOM 1305 N N . ARG A 1 166 ? 31.827 4.583 -38.244 1.00 97.44 166 ARG A N 1
ATOM 1306 C CA . ARG A 1 166 ? 31.245 4.478 -39.595 1.00 97.44 166 ARG A CA 1
ATOM 1307 C C . ARG A 1 166 ? 31.357 5.780 -40.386 1.00 97.44 166 ARG A C 1
ATOM 1309 O O . ARG A 1 166 ? 31.556 5.733 -41.597 1.00 97.44 166 ARG A O 1
ATOM 1316 N N . ILE A 1 167 ? 31.211 6.929 -39.724 1.00 97.62 167 ILE A N 1
ATOM 1317 C CA . ILE A 1 167 ? 31.407 8.241 -40.354 1.00 97.62 167 ILE A CA 1
ATOM 1318 C C . ILE A 1 167 ? 32.870 8.407 -40.774 1.00 97.62 167 ILE A C 1
ATOM 1320 O O . ILE A 1 167 ? 33.115 8.736 -41.931 1.00 97.62 167 ILE A O 1
ATOM 1324 N N . ALA A 1 168 ? 33.822 8.110 -39.885 1.00 97.31 168 ALA A N 1
ATOM 1325 C CA . ALA A 1 168 ? 35.251 8.199 -40.187 1.00 97.31 168 ALA A CA 1
ATOM 1326 C C . ALA A 1 168 ? 35.669 7.256 -41.332 1.00 97.31 168 ALA A C 1
ATOM 1328 O O . ALA A 1 168 ? 36.386 7.670 -42.242 1.00 97.31 168 ALA A O 1
ATOM 1329 N N . ASP A 1 169 ? 35.171 6.016 -41.336 1.00 97.25 169 ASP A N 1
ATOM 1330 C CA . ASP A 1 169 ? 35.414 5.050 -42.413 1.00 97.25 169 ASP A CA 1
ATOM 1331 C C . ASP A 1 169 ? 34.870 5.565 -43.753 1.00 97.25 169 ASP A C 1
ATOM 1333 O O . ASP A 1 169 ? 35.534 5.459 -44.787 1.00 97.25 169 ASP A O 1
ATOM 1337 N N . ARG A 1 170 ? 33.670 6.164 -43.745 1.00 97.38 170 ARG A N 1
ATOM 1338 C CA . ARG A 1 170 ? 33.080 6.772 -44.943 1.00 97.38 170 ARG A CA 1
ATOM 1339 C C . ARG A 1 170 ? 33.927 7.937 -45.453 1.00 97.38 170 ARG A C 1
ATOM 1341 O O . ARG A 1 170 ? 34.225 7.972 -46.642 1.00 97.38 170 ARG A O 1
ATOM 1348 N N . GLU A 1 171 ? 34.326 8.857 -44.577 1.00 97.12 171 GLU A N 1
ATOM 1349 C CA . GLU A 1 171 ? 35.175 10.003 -44.936 1.00 97.12 171 GLU A CA 1
ATOM 1350 C C . GLU A 1 171 ? 36.525 9.548 -45.506 1.00 97.12 171 GLU A C 1
ATOM 1352 O O . GLU A 1 171 ? 37.007 10.102 -46.495 1.00 97.12 171 GLU A O 1
ATOM 1357 N N . HIS A 1 172 ? 37.113 8.489 -44.940 1.00 96.88 172 HIS A N 1
ATOM 1358 C CA . HIS A 1 172 ? 38.333 7.890 -45.469 1.00 96.88 172 HIS A CA 1
ATOM 1359 C C . HIS A 1 172 ? 38.133 7.335 -46.884 1.00 96.88 172 HIS A C 1
ATOM 1361 O O . HIS A 1 172 ? 38.921 7.634 -47.782 1.00 96.88 172 HIS A O 1
ATOM 1367 N N . MET A 1 173 ? 37.062 6.567 -47.108 1.00 96.44 173 MET A N 1
ATOM 1368 C CA . MET A 1 173 ? 36.740 6.027 -48.431 1.00 96.44 173 MET A CA 1
ATOM 1369 C C . MET A 1 173 ? 36.493 7.139 -49.456 1.00 96.44 173 MET A C 1
ATOM 1371 O O . MET A 1 173 ? 37.011 7.065 -50.569 1.00 96.44 173 MET A O 1
ATOM 1375 N N . GLU A 1 174 ? 35.752 8.188 -49.090 1.00 96.25 174 GLU A N 1
ATOM 1376 C CA . GLU A 1 174 ? 35.519 9.361 -49.944 1.00 96.25 174 GLU A CA 1
ATOM 1377 C C . GLU A 1 174 ? 36.836 10.060 -50.322 1.00 96.25 174 GLU A C 1
ATOM 1379 O O . GLU A 1 174 ? 37.044 10.399 -51.491 1.00 96.25 174 GLU A O 1
ATOM 1384 N N . ALA A 1 175 ? 37.769 10.206 -49.374 1.00 95.19 175 ALA A N 1
ATOM 1385 C CA . ALA A 1 175 ? 39.093 10.764 -49.639 1.00 95.19 175 ALA A CA 1
ATOM 1386 C C . ALA A 1 175 ? 39.917 9.887 -50.600 1.00 95.19 175 ALA A C 1
ATOM 1388 O O . ALA A 1 175 ? 40.526 10.407 -51.538 1.00 95.19 175 ALA A O 1
ATOM 1389 N N . VAL A 1 176 ? 39.902 8.561 -50.412 1.00 95.62 176 VAL A N 1
ATOM 1390 C CA . VAL A 1 176 ? 40.585 7.605 -51.302 1.00 95.62 176 VAL A CA 1
ATOM 1391 C C . VAL A 1 176 ? 40.013 7.666 -52.721 1.00 95.62 176 VAL A C 1
ATOM 1393 O O . VAL A 1 176 ? 40.779 7.737 -53.683 1.00 95.62 176 VAL A O 1
ATOM 1396 N N . PHE A 1 177 ? 38.684 7.695 -52.873 1.00 94.44 177 PHE A N 1
ATOM 1397 C CA . PHE A 1 177 ? 38.043 7.827 -54.185 1.00 94.44 177 PHE A CA 1
ATOM 1398 C C . PHE A 1 177 ? 38.408 9.144 -54.877 1.00 94.44 177 PHE A C 1
ATOM 1400 O O . PHE A 1 177 ? 38.753 9.137 -56.059 1.00 94.44 177 PHE A O 1
ATOM 1407 N N . SER A 1 178 ? 38.385 10.260 -54.144 1.00 93.88 178 SER A N 1
ATOM 1408 C CA . SER A 1 178 ? 38.757 11.578 -54.672 1.00 93.88 178 SER A CA 1
ATOM 1409 C C . SER A 1 178 ? 40.217 11.626 -55.147 1.00 93.88 178 SER A C 1
ATOM 1411 O O . SER A 1 178 ? 40.516 12.136 -56.233 1.00 93.88 178 SER A O 1
ATOM 1413 N N . ALA A 1 179 ? 41.134 11.022 -54.382 1.00 92.50 179 ALA A N 1
ATOM 1414 C CA . ALA A 1 179 ? 42.541 10.909 -54.758 1.00 92.50 179 ALA A CA 1
ATOM 1415 C C . ALA A 1 179 ? 42.731 10.057 -56.025 1.00 92.50 179 ALA A C 1
ATOM 1417 O O . ALA A 1 179 ? 43.399 10.496 -56.962 1.00 92.50 179 ALA A O 1
ATOM 1418 N N . ALA A 1 180 ? 42.092 8.885 -56.096 1.00 90.50 180 ALA A N 1
ATOM 1419 C CA . ALA A 1 180 ? 42.167 8.001 -57.260 1.00 90.50 180 ALA A CA 1
ATOM 1420 C C . ALA A 1 180 ? 41.597 8.655 -58.533 1.00 90.50 180 ALA A C 1
ATOM 1422 O O . ALA A 1 180 ? 42.176 8.533 -59.614 1.00 90.50 180 ALA A O 1
ATOM 1423 N N . GLN A 1 181 ? 40.487 9.391 -58.412 1.00 90.69 181 GLN A N 1
ATOM 1424 C CA . GLN A 1 181 ? 39.898 10.132 -59.528 1.00 90.69 181 GLN A CA 1
ATOM 1425 C C . GLN A 1 181 ? 40.833 11.242 -60.024 1.00 90.69 181 GLN A C 1
ATOM 1427 O O . GLN A 1 181 ? 41.005 11.409 -61.232 1.00 90.69 181 GLN A O 1
ATOM 1432 N N . SER A 1 182 ? 41.471 11.965 -59.103 1.00 87.62 182 SER A N 1
ATOM 1433 C CA . SER A 1 182 ? 42.449 13.006 -59.434 1.00 87.62 182 SER A CA 1
ATOM 1434 C C . SER A 1 182 ? 43.672 12.428 -60.153 1.00 87.62 182 SER A C 1
ATOM 1436 O O . SER A 1 182 ? 44.138 12.997 -61.139 1.00 87.62 182 SER A O 1
ATOM 1438 N N . GLU A 1 183 ? 44.165 11.266 -59.718 1.00 83.81 183 GLU A N 1
ATOM 1439 C CA . GLU A 1 183 ? 45.306 10.593 -60.347 1.00 83.81 183 GLU A CA 1
ATOM 1440 C C . GLU A 1 183 ? 44.975 10.069 -61.757 1.00 83.81 183 GLU A C 1
ATOM 1442 O O . GLU A 1 183 ? 45.812 10.134 -62.658 1.00 83.81 183 GLU A O 1
ATOM 1447 N N . MET A 1 184 ? 43.740 9.608 -61.983 1.00 77.94 184 MET A N 1
ATOM 1448 C CA . MET A 1 184 ? 43.266 9.178 -63.303 1.00 77.94 184 MET A CA 1
ATOM 1449 C C . MET A 1 184 ? 43.182 10.344 -64.299 1.00 77.94 184 MET A C 1
ATOM 1451 O O . MET A 1 184 ? 43.521 10.168 -65.466 1.00 77.94 184 MET A O 1
ATOM 1455 N N . ILE A 1 185 ? 42.775 11.534 -63.844 1.00 77.25 185 ILE A N 1
ATOM 1456 C CA . ILE A 1 185 ? 42.700 12.745 -64.680 1.00 77.25 185 ILE A CA 1
ATOM 1457 C C . ILE A 1 185 ? 44.096 13.216 -65.114 1.00 77.25 185 ILE A C 1
ATOM 1459 O O . ILE A 1 185 ? 44.248 13.696 -66.229 1.00 77.25 185 ILE A O 1
ATOM 1463 N N . ILE A 1 186 ? 45.123 13.054 -64.273 1.00 72.12 186 ILE A N 1
ATOM 1464 C CA . ILE A 1 186 ? 46.506 13.461 -64.592 1.00 72.12 186 ILE A CA 1
ATOM 1465 C C . ILE A 1 186 ? 47.169 12.523 -65.621 1.00 72.12 186 ILE A C 1
ATOM 1467 O O . ILE A 1 186 ? 48.128 12.914 -66.284 1.00 72.12 186 ILE A O 1
ATOM 1471 N N . ARG A 1 187 ? 46.690 11.279 -65.755 1.00 66.12 187 ARG A N 1
ATOM 1472 C CA . ARG A 1 187 ? 47.255 10.267 -66.670 1.00 66.12 187 ARG A CA 1
ATOM 1473 C C . ARG A 1 187 ? 46.608 10.236 -68.067 1.00 66.12 187 ARG A C 1
ATOM 1475 O O . ARG A 1 187 ? 47.009 9.393 -68.870 1.00 66.12 187 ARG A O 1
ATOM 1482 N N . LEU A 1 188 ? 45.634 11.105 -68.343 1.00 54.06 188 LEU A N 1
ATOM 1483 C CA . LEU A 1 188 ? 44.975 11.291 -69.647 1.00 54.06 188 LEU A CA 1
ATOM 1484 C C . LEU A 1 188 ? 45.506 12.547 -70.345 1.00 54.06 188 LEU A C 1
ATOM 1486 O O . LEU A 1 188 ? 45.644 12.489 -71.586 1.00 54.06 188 LEU A O 1
#